Protein AF-A0A9D3WPD9-F1 (afdb_monomer)

Secondary structure (DSSP, 8-state):
--HHHHHHHHHTT-HHHHHHHHHHSS-TTSEEE-SS--TT----HHHHHHHH-TT--HHHHHHHT-EEEEE-GGGTTPPPPEETTEEP-----EEEEEE-TTS-EEEEEEESSSS-BTTB-EE-TTS-HHHHHHHHHHHHHHHHHHIIIIIIIIIIIIHHHHHHHHHHHHS-TTSHHHHHHHHHH--

Mean predicted aligned error: 3.6 Å

InterPro domains:
  IPR000907 Lipoxygenase [PTHR11771] (7-181)
  IPR013819 Lipoxygenase, C-terminal [PF00305] (9-180)
  IPR013819 Lipoxygenase, C-terminal [PR00087] (129-146)
  IPR013819 Lipoxygenase, C-terminal [PR00087] (147-164)
  IPR013819 Lipoxygenase, C-terminal [PR00087] (167-187)
  IPR013819 Lipoxygenase, C-terminal [PS51393] (1-187)
  IPR036226 Lipoxigenase, C-terminal domain superfamily [SSF48484] (5-180)

Radius of gyration: 20.54 Å; Cα contacts (8 Å, |Δi|>4): 264; chains: 1; bounding box: 50×40×59 Å

Foldseek 3Di:
DDPVVVVCVVCVLPQLVLQVCCCPNLQVDQKDQALDDDPLDPDDQVQQDVVQDPPDTPNRQSVVSFKMKRWQCVCPPPAFDQDPNHTDDAFGKIWIWGQDPVRGIGTAWMWRHSHDDPVTDIDGPPDDSVSNSVRSVNVVVSSVVCSVPPVNCPVPPVVLVVVVVCLVPPPDCPRPVNVVSCVPSVD

Organism: NCBI:txid74926

pLDDT: mean 96.32, std 5.15, range [57.5, 98.94]

Solvent-accessible surface area (backbone atoms only — not comparable to full-atom values): 10634 Å² total; per-residue (Å²): 133,53,75,66,57,53,51,45,72,75,40,67,84,38,49,53,54,54,30,43,34,44,70,71,39,98,53,51,75,62,62,39,78,31,78,67,78,57,88,54,52,84,78,50,56,80,74,36,37,82,77,62,36,95,90,51,49,60,66,57,36,23,74,74,56,33,25,30,36,34,71,37,60,89,43,58,90,57,83,55,58,67,59,98,87,41,83,51,81,75,52,15,29,38,38,35,29,38,52,42,97,88,73,46,37,27,64,42,38,36,26,54,40,67,61,66,48,92,93,32,57,72,44,30,80,86,48,57,72,66,60,33,51,49,54,51,48,50,49,54,49,41,48,49,54,47,34,51,58,41,60,43,42,42,67,41,55,54,48,41,48,53,52,31,53,50,40,70,74,73,37,56,85,86,37,69,66,29,63,56,46,54,72,69,50,70,117

Sequence (187 aa):
MTLLSEYVRAHWREDTFFGYQFLNGVHPVMIRRCTELPCNFPVTPAMVASSLGESSSLQDELEKGNIFLADYKILEGVPANTINGYQQYIAAPLCLLHLQPSGELVPIAIQLSQCPGPDSPIFLPSDSEWDWILAKTWVRYAEFLVHEAVSHLLLTHLIDEAFALATLRQLPMCHPLFKLSSRIVLQ

Nearest PDB structures (foldseek):
  8viy-assembly1_A  TM=9.858E-01  e=5.062E-21  Homo sapiens
  7laf-assembly1_B  TM=9.825E-01  e=3.529E-21  Homo sapiens
  7laf-assembly1_A  TM=9.835E-01  e=5.376E-21  Homo sapiens
  4nre-assembly1_A  TM=9.866E-01  e=1.790E-20  Homo sapiens
  3vf1-assembly1_A  TM=9.651E-01  e=3.103E-17  Gersemia fruticosa

Structure (mmCIF, N/CA/C/O backbone):
data_AF-A0A9D3WPD9-F1
#
_entry.id   AF-A0A9D3WPD9-F1
#
loop_
_atom_site.group_PDB
_atom_site.id
_atom_site.type_symbol
_atom_site.label_atom_id
_atom_site.label_alt_id
_atom_site.label_comp_id
_atom_site.label_asym_id
_atom_site.label_entity_id
_atom_site.label_seq_id
_atom_site.pdbx_PDB_ins_code
_atom_site.Cartn_x
_atom_site.Cartn_y
_atom_site.Cartn_z
_atom_site.occupancy
_atom_site.B_iso_or_equiv
_atom_site.auth_seq_id
_atom_site.auth_comp_id
_atom_site.auth_asym_id
_atom_site.auth_atom_id
_atom_site.pdbx_PDB_model_num
ATOM 1 N N . MET A 1 1 ? -16.199 18.882 -9.202 1.00 57.50 1 MET A N 1
ATOM 2 C CA . MET A 1 1 ? -14.979 18.068 -9.015 1.00 57.50 1 MET A CA 1
ATOM 3 C C . MET A 1 1 ? -13.947 18.999 -8.389 1.00 57.50 1 MET A C 1
ATOM 5 O O . MET A 1 1 ? -13.942 20.165 -8.755 1.00 57.50 1 MET A O 1
ATOM 9 N N . THR A 1 2 ? -13.201 18.584 -7.364 1.00 84.00 2 THR A N 1
ATOM 10 C CA . THR A 1 2 ? -12.160 19.441 -6.759 1.00 84.00 2 THR A CA 1
ATOM 11 C C . THR A 1 2 ? -10.923 19.468 -7.662 1.00 84.00 2 THR A C 1
ATOM 13 O O . THR A 1 2 ? -10.690 18.498 -8.387 1.00 84.00 2 THR A O 1
ATOM 16 N N . LEU A 1 3 ? -10.096 20.520 -7.579 1.00 87.81 3 LEU A N 1
ATOM 17 C CA . LEU A 1 3 ? -8.817 20.601 -8.311 1.00 87.81 3 LEU A CA 1
ATOM 18 C C . LEU A 1 3 ? -7.941 19.356 -8.080 1.00 87.81 3 LEU A C 1
ATOM 20 O O . LEU A 1 3 ? -7.317 18.846 -9.006 1.00 87.81 3 LEU A O 1
ATOM 24 N N . LEU A 1 4 ? -7.961 18.808 -6.860 1.00 89.00 4 LEU A N 1
ATOM 25 C CA . LEU A 1 4 ? -7.252 17.573 -6.524 1.00 89.00 4 LEU A CA 1
ATOM 26 C C . LEU A 1 4 ? -7.788 16.365 -7.306 1.00 89.00 4 LEU A C 1
ATOM 28 O O . LEU A 1 4 ? -7.013 15.611 -7.882 1.00 89.00 4 LEU A O 1
ATOM 32 N N . SER A 1 5 ? -9.109 16.180 -7.362 1.00 91.19 5 SER A N 1
ATOM 33 C CA . SER A 1 5 ? -9.701 15.060 -8.109 1.00 91.19 5 SER A CA 1
ATOM 34 C C . SER A 1 5 ? -9.487 15.164 -9.625 1.00 91.19 5 SER A C 1
ATOM 36 O O . SER A 1 5 ? -9.362 14.140 -10.293 1.00 91.19 5 SER A O 1
ATOM 38 N N . GLU A 1 6 ? -9.389 16.379 -10.172 1.00 95.25 6 GLU A N 1
ATOM 39 C CA . GLU A 1 6 ? -8.996 16.608 -11.569 1.00 95.25 6 GLU A CA 1
ATOM 40 C C . GLU A 1 6 ? -7.541 16.206 -11.816 1.00 95.25 6 GLU A C 1
ATOM 42 O O . GLU A 1 6 ? -7.261 15.502 -12.787 1.00 95.25 6 GLU A O 1
ATOM 47 N N . TYR A 1 7 ? -6.640 16.570 -10.901 1.00 96.50 7 TYR A N 1
ATOM 48 C CA . TYR A 1 7 ? -5.240 16.166 -10.967 1.00 96.50 7 TYR A CA 1
ATOM 49 C C . TYR A 1 7 ? -5.086 14.641 -10.886 1.00 96.50 7 TYR A C 1
ATOM 51 O O . TYR A 1 7 ? -4.442 14.049 -11.749 1.00 96.50 7 TYR A O 1
ATOM 59 N N . VAL A 1 8 ? -5.748 13.985 -9.925 1.00 96.94 8 VAL A N 1
ATOM 60 C CA . VAL A 1 8 ? -5.755 12.514 -9.810 1.00 96.94 8 VAL A CA 1
ATOM 61 C C . VAL A 1 8 ? -6.271 11.882 -11.101 1.00 96.94 8 VAL A C 1
ATOM 63 O O . VAL A 1 8 ? -5.633 10.987 -11.642 1.00 96.94 8 VAL A O 1
ATOM 66 N N . ARG A 1 9 ? -7.392 12.368 -11.649 1.00 96.88 9 ARG A N 1
ATOM 67 C CA . ARG A 1 9 ? -7.954 11.839 -12.901 1.00 96.88 9 ARG A CA 1
ATOM 68 C C . ARG A 1 9 ? -6.966 11.912 -14.070 1.00 96.88 9 ARG A C 1
ATOM 70 O O . ARG A 1 9 ? -6.998 11.025 -14.920 1.00 96.88 9 ARG A O 1
ATOM 77 N N . ALA A 1 10 ? -6.136 12.948 -14.130 1.00 97.75 10 ALA A N 1
ATOM 78 C CA . ALA A 1 10 ? -5.139 13.103 -15.183 1.00 97.75 10 ALA A CA 1
ATOM 79 C C . ALA A 1 10 ? -3.900 12.208 -14.978 1.00 97.75 10 ALA A C 1
ATOM 81 O O . ALA A 1 10 ? -3.409 11.664 -15.960 1.00 97.75 10 ALA A O 1
ATOM 82 N N . HIS A 1 11 ? -3.459 11.987 -13.732 1.00 98.12 11 HIS A N 1
ATOM 83 C CA . HIS A 1 11 ? -2.145 11.386 -13.434 1.00 98.12 11 HIS A CA 1
ATOM 84 C C . HIS A 1 11 ? -2.211 10.008 -12.744 1.00 98.12 11 HIS A C 1
ATOM 86 O O . HIS A 1 11 ? -1.180 9.411 -12.458 1.00 98.12 11 HIS A O 1
ATOM 92 N N . TRP A 1 12 ? -3.397 9.440 -12.471 1.00 97.94 12 TRP A N 1
ATOM 93 C CA . TRP A 1 12 ? -3.533 8.175 -11.714 1.00 97.94 12 TRP A CA 1
ATOM 94 C C . TRP A 1 12 ? -2.797 6.970 -12.322 1.00 97.94 12 TRP A C 1
ATOM 96 O O . TRP A 1 12 ? -2.532 5.998 -11.614 1.00 97.94 12 TRP A O 1
ATOM 106 N N . ARG A 1 13 ? -2.485 7.012 -13.624 1.00 98.19 13 ARG A N 1
ATOM 107 C CA . ARG A 1 13 ? -1.734 5.956 -14.318 1.00 98.19 13 ARG A CA 1
ATOM 108 C C . ARG A 1 13 ? -0.224 6.065 -14.134 1.00 98.19 13 ARG A C 1
ATOM 110 O O . ARG A 1 13 ? 0.464 5.080 -14.379 1.00 98.19 13 ARG A O 1
ATOM 117 N N . GLU A 1 14 ? 0.286 7.217 -13.721 1.00 98.56 14 GLU A N 1
ATOM 118 C CA . GLU A 1 14 ? 1.719 7.485 -13.622 1.00 98.56 14 GLU A CA 1
ATOM 119 C C . GLU A 1 14 ? 2.323 6.789 -12.400 1.00 98.56 14 GLU A C 1
ATOM 121 O O . GLU A 1 14 ? 1.767 6.819 -11.301 1.00 98.56 14 GLU A O 1
ATOM 126 N N . ASP A 1 15 ? 3.479 6.156 -12.587 1.00 98.69 15 ASP A N 1
ATOM 127 C CA . ASP A 1 15 ? 4.193 5.449 -11.518 1.00 98.69 15 ASP A CA 1
ATOM 128 C C . ASP A 1 15 ? 4.725 6.406 -10.446 1.00 98.69 15 ASP A C 1
ATOM 130 O O . ASP A 1 15 ? 4.656 6.104 -9.253 1.00 98.69 15 ASP A O 1
ATOM 134 N N . THR A 1 16 ? 5.158 7.597 -10.856 1.00 98.25 16 THR A N 1
ATOM 135 C CA . THR A 1 16 ? 5.600 8.676 -9.963 1.00 98.25 16 THR A CA 1
ATOM 136 C C . THR A 1 16 ? 4.451 9.166 -9.084 1.00 98.25 16 THR A C 1
ATOM 138 O O . THR A 1 16 ? 4.606 9.273 -7.868 1.00 98.25 16 THR A O 1
ATOM 141 N N . PHE A 1 17 ? 3.256 9.374 -9.649 1.00 98.50 17 PHE A N 1
ATOM 142 C CA . PHE A 1 17 ? 2.079 9.763 -8.870 1.00 98.50 17 PHE A CA 1
ATOM 143 C C . PHE A 1 17 ? 1.530 8.617 -8.005 1.00 98.50 17 PHE A C 1
ATOM 145 O O . PHE A 1 17 ? 1.041 8.844 -6.894 1.00 98.50 17 PHE A O 1
ATOM 152 N N . PHE A 1 18 ? 1.628 7.367 -8.464 1.00 98.75 18 PHE A N 1
ATOM 153 C CA . PHE A 1 18 ? 1.313 6.202 -7.637 1.00 98.75 18 PHE A CA 1
ATOM 154 C C . PHE A 1 18 ? 2.222 6.129 -6.403 1.00 98.75 18 PHE A C 1
ATOM 156 O O . PHE A 1 18 ? 1.726 5.927 -5.294 1.00 98.75 18 PHE A O 1
ATOM 163 N N . GLY A 1 19 ? 3.534 6.309 -6.578 1.00 98.62 19 GLY A N 1
ATOM 164 C CA . GLY A 1 19 ? 4.495 6.299 -5.478 1.00 98.62 19 GLY A CA 1
ATOM 165 C C . GLY A 1 19 ? 4.364 7.516 -4.559 1.00 98.62 19 GLY A C 1
ATOM 166 O O . GLY A 1 19 ? 4.378 7.365 -3.339 1.00 98.62 19 GLY A O 1
ATOM 167 N N . TYR A 1 20 ? 4.117 8.704 -5.119 1.00 98.38 20 TYR A N 1
ATOM 168 C CA . TYR A 1 20 ? 3.874 9.944 -4.370 1.00 98.38 20 TYR A CA 1
ATOM 169 C C . TYR A 1 20 ? 2.777 9.790 -3.305 1.00 98.38 20 TYR A C 1
ATOM 171 O O . TYR A 1 20 ? 2.911 10.298 -2.189 1.00 98.38 20 TYR A O 1
ATOM 179 N N . GLN A 1 21 ? 1.707 9.054 -3.621 1.00 98.44 21 GLN A N 1
ATOM 180 C CA . GLN A 1 21 ? 0.577 8.846 -2.713 1.00 98.44 21 GLN A CA 1
ATOM 181 C C . GLN A 1 21 ? 0.937 8.058 -1.443 1.00 98.44 21 GLN A C 1
ATOM 183 O O . GLN A 1 21 ? 0.244 8.210 -0.441 1.00 98.44 21 GLN A O 1
ATOM 188 N N . PHE A 1 22 ? 2.024 7.280 -1.434 1.00 98.50 22 PHE A N 1
ATOM 189 C CA . PHE A 1 22 ? 2.510 6.622 -0.213 1.00 98.50 22 PHE A CA 1
ATOM 190 C C . PHE A 1 22 ? 3.159 7.581 0.791 1.00 98.50 22 PHE A C 1
ATOM 192 O O . PHE A 1 22 ? 3.318 7.223 1.953 1.00 98.50 22 PHE A O 1
ATOM 199 N N . LEU A 1 23 ? 3.556 8.775 0.350 1.00 97.94 23 LEU A N 1
ATOM 200 C CA . LEU A 1 23 ? 4.227 9.772 1.189 1.00 97.94 23 LEU A CA 1
ATOM 201 C C . LEU A 1 23 ? 3.324 10.971 1.480 1.00 97.94 23 LEU A C 1
ATOM 203 O O . LEU A 1 23 ? 3.358 11.525 2.572 1.00 97.94 23 LEU A O 1
ATOM 207 N N . ASN A 1 24 ? 2.517 11.365 0.497 1.00 97.12 24 ASN A N 1
ATOM 208 C CA . ASN A 1 24 ? 1.753 12.612 0.520 1.00 97.12 24 ASN A CA 1
ATOM 209 C C . ASN A 1 24 ? 0.270 12.409 0.166 1.00 97.12 24 ASN A C 1
ATOM 211 O O . ASN A 1 24 ? -0.457 13.376 -0.057 1.00 97.12 24 ASN A O 1
ATOM 215 N N . GLY A 1 25 ? -0.171 11.155 0.038 1.00 95.94 25 GLY A N 1
ATOM 216 C CA . GLY A 1 25 ? -1.573 10.822 -0.183 1.00 95.94 25 GLY A CA 1
ATOM 217 C C . GLY A 1 25 ? -2.380 10.831 1.112 1.00 95.94 25 GLY A C 1
ATOM 218 O O . GLY A 1 25 ? -1.941 11.319 2.150 1.00 95.94 25 GLY A O 1
ATOM 219 N N . VAL A 1 26 ? -3.576 10.250 1.051 1.00 95.19 26 VAL A N 1
ATOM 220 C CA . VAL A 1 26 ? -4.492 10.174 2.203 1.00 95.19 26 VAL A CA 1
ATOM 221 C C . VAL A 1 26 ? -4.028 9.194 3.286 1.00 95.19 26 VAL A C 1
ATOM 223 O O . VAL A 1 26 ? -4.432 9.325 4.434 1.00 95.19 26 VAL A O 1
ATOM 226 N N . HIS A 1 27 ? -3.160 8.234 2.941 1.00 97.31 27 HIS A N 1
ATOM 227 C CA . HIS A 1 27 ? -2.708 7.177 3.850 1.00 97.31 27 HIS A CA 1
ATOM 228 C C . HIS A 1 27 ? -1.174 6.997 3.857 1.00 97.31 27 HIS A C 1
ATOM 230 O O . HIS A 1 27 ? -0.663 5.957 3.441 1.00 97.31 27 HIS A O 1
ATOM 236 N N . PRO A 1 28 ? -0.401 7.990 4.334 1.00 97.06 28 PRO A N 1
ATOM 237 C CA . PRO A 1 28 ? 1.058 7.995 4.223 1.00 97.06 28 PRO A CA 1
ATOM 238 C C . PRO A 1 28 ? 1.762 7.226 5.360 1.00 97.06 28 PRO A C 1
ATOM 240 O O . PRO A 1 28 ? 2.744 7.701 5.926 1.00 97.06 28 PRO A O 1
ATOM 243 N N . VAL A 1 29 ? 1.237 6.060 5.754 1.00 97.25 29 VAL A N 1
ATOM 244 C CA . VAL A 1 29 ? 1.719 5.313 6.940 1.00 97.25 29 VAL A CA 1
ATOM 245 C C . VAL A 1 29 ? 2.078 3.849 6.670 1.00 97.25 29 VAL A C 1
ATOM 247 O O . VAL A 1 29 ? 2.611 3.186 7.556 1.00 97.25 29 VAL A O 1
ATOM 250 N N . MET A 1 30 ? 1.828 3.334 5.460 1.00 96.62 30 MET A N 1
ATOM 251 C CA . MET A 1 30 ? 2.107 1.927 5.119 1.00 96.62 30 MET A CA 1
ATOM 252 C C . MET A 1 30 ? 3.530 1.665 4.635 1.00 96.62 30 MET A C 1
ATOM 254 O O . MET A 1 30 ? 4.029 0.544 4.747 1.00 96.62 30 MET A O 1
ATOM 258 N N . ILE A 1 31 ? 4.176 2.672 4.051 1.00 98.12 31 ILE A N 1
ATOM 259 C CA . ILE A 1 31 ? 5.489 2.508 3.441 1.00 98.12 31 ILE A CA 1
ATOM 260 C C . ILE A 1 31 ? 6.590 2.426 4.500 1.00 98.12 31 ILE A C 1
ATOM 262 O O . ILE A 1 31 ? 6.656 3.223 5.433 1.00 98.12 31 ILE A O 1
ATOM 266 N N . ARG A 1 32 ? 7.508 1.477 4.321 1.00 98.38 32 ARG A N 1
ATOM 267 C CA . ARG A 1 32 ? 8.712 1.328 5.145 1.00 98.38 32 ARG A CA 1
ATOM 268 C C . ARG A 1 32 ? 9.930 1.070 4.274 1.00 98.38 32 ARG A C 1
ATOM 270 O O . ARG A 1 32 ? 9.826 0.434 3.228 1.00 98.38 32 ARG A O 1
ATOM 277 N N . ARG A 1 33 ? 11.101 1.529 4.717 1.00 98.50 33 ARG A N 1
ATOM 278 C CA . ARG A 1 33 ? 12.370 1.167 4.073 1.00 98.50 33 ARG A CA 1
ATOM 279 C C . ARG A 1 33 ? 12.577 -0.345 4.177 1.00 98.50 33 ARG A C 1
ATOM 281 O O . ARG A 1 33 ? 12.403 -0.918 5.251 1.00 98.50 33 ARG A O 1
ATOM 288 N N . CYS A 1 34 ? 12.943 -0.971 3.069 1.00 98.31 34 CYS A N 1
ATOM 289 C CA . CYS A 1 34 ? 13.210 -2.396 2.970 1.00 98.31 34 CYS A CA 1
ATOM 290 C C . CYS A 1 34 ? 14.725 -2.608 3.007 1.00 98.31 34 CYS A C 1
ATOM 292 O O . CYS A 1 34 ? 15.444 -2.083 2.165 1.00 98.31 34 CYS A O 1
ATOM 294 N N . THR A 1 35 ? 15.212 -3.328 4.016 1.00 94.88 35 THR A N 1
ATOM 295 C CA . THR A 1 35 ? 16.633 -3.702 4.137 1.00 94.88 35 THR A CA 1
ATOM 296 C C . THR A 1 35 ? 16.904 -5.110 3.619 1.00 94.88 35 THR A C 1
ATOM 298 O O . THR A 1 35 ? 18.030 -5.433 3.271 1.00 94.88 35 THR A O 1
ATOM 301 N N . GLU A 1 36 ? 15.868 -5.943 3.583 1.00 96.25 36 GLU A N 1
ATOM 302 C CA . GLU A 1 36 ? 15.886 -7.310 3.078 1.00 96.25 36 GLU A CA 1
ATOM 303 C C . GLU A 1 36 ? 14.495 -7.626 2.520 1.00 96.25 36 GLU A C 1
ATOM 305 O O . GLU A 1 36 ? 13.479 -7.210 3.096 1.00 96.25 36 GLU A O 1
ATOM 310 N N . LEU A 1 37 ? 14.445 -8.339 1.394 1.00 97.75 37 LEU A N 1
ATOM 311 C CA . LEU A 1 37 ? 13.180 -8.759 0.806 1.00 97.75 37 LEU A CA 1
ATOM 312 C C . LEU A 1 37 ? 12.512 -9.845 1.664 1.00 97.75 37 LEU A C 1
ATOM 314 O O . LEU A 1 37 ? 13.180 -10.794 2.077 1.00 97.75 37 LEU A O 1
ATOM 318 N N . PRO A 1 38 ? 11.189 -9.766 1.897 1.00 97.94 38 PRO A N 1
ATOM 319 C CA . PRO A 1 38 ? 10.456 -10.845 2.548 1.00 97.94 38 PRO A CA 1
ATOM 320 C C . PRO A 1 38 ? 10.602 -12.167 1.785 1.00 97.94 38 PRO A C 1
ATOM 322 O O . PRO A 1 38 ? 10.512 -12.198 0.559 1.00 97.94 38 PRO A O 1
ATOM 325 N N . CYS A 1 39 ? 10.744 -13.286 2.500 1.00 97.38 39 CYS A N 1
ATOM 326 C CA . CYS A 1 39 ? 10.897 -14.610 1.881 1.00 97.38 39 CYS A CA 1
ATOM 327 C C . CYS A 1 39 ? 9.690 -15.034 1.025 1.00 97.38 39 CYS A C 1
ATOM 329 O O . CYS A 1 39 ? 9.826 -15.852 0.118 1.00 97.38 39 CYS A O 1
ATOM 331 N N . ASN A 1 40 ? 8.514 -14.466 1.297 1.00 98.25 40 ASN A N 1
ATOM 332 C CA . ASN A 1 40 ? 7.289 -14.681 0.539 1.00 98.25 40 ASN A CA 1
ATOM 333 C C . ASN A 1 40 ? 7.113 -13.704 -0.637 1.00 98.25 40 ASN A C 1
ATOM 335 O O . ASN A 1 40 ? 6.071 -13.731 -1.289 1.00 98.25 40 ASN A O 1
ATOM 339 N N . PHE A 1 41 ? 8.120 -12.873 -0.929 1.00 98.56 41 PHE A N 1
ATOM 340 C CA . PHE A 1 41 ? 8.144 -11.960 -2.067 1.00 98.56 41 PHE A CA 1
ATOM 341 C C . PHE A 1 41 ? 9.407 -12.185 -2.921 1.00 98.56 41 PHE A C 1
ATOM 343 O O . PHE A 1 41 ? 10.372 -11.423 -2.817 1.00 98.56 41 PHE A O 1
ATOM 350 N N . PRO A 1 42 ? 9.439 -13.245 -3.753 1.00 97.94 42 PRO A N 1
ATOM 351 C CA . PRO A 1 42 ? 10.642 -13.699 -4.452 1.00 97.94 42 PRO A CA 1
ATOM 352 C C . PRO A 1 42 ? 10.985 -12.840 -5.687 1.00 97.94 42 PRO A C 1
ATOM 354 O O . PRO A 1 42 ? 11.148 -13.352 -6.793 1.00 97.94 42 PRO A O 1
ATOM 357 N N . VAL A 1 43 ? 11.100 -11.520 -5.508 1.00 98.31 43 VAL A N 1
ATOM 358 C CA . VAL A 1 43 ? 11.597 -10.597 -6.537 1.00 98.31 43 VAL A CA 1
ATOM 359 C C . VAL A 1 43 ? 13.068 -10.899 -6.796 1.00 98.31 43 VAL A C 1
ATOM 361 O O . VAL A 1 43 ? 13.885 -10.923 -5.877 1.00 98.31 43 VAL A O 1
ATOM 364 N N . THR A 1 44 ? 13.422 -11.111 -8.061 1.00 97.44 44 THR A N 1
ATOM 365 C CA . THR A 1 44 ? 14.813 -11.359 -8.457 1.00 97.44 44 THR A CA 1
ATOM 366 C C . THR A 1 44 ? 15.460 -10.093 -9.024 1.00 97.44 44 THR A C 1
ATOM 368 O O . THR A 1 44 ? 14.755 -9.248 -9.582 1.00 97.44 44 THR A O 1
ATOM 371 N N . PRO A 1 45 ? 16.801 -9.957 -8.971 1.00 96.50 45 PRO A N 1
ATOM 372 C CA . PRO A 1 45 ? 17.491 -8.821 -9.584 1.00 96.50 45 PRO A CA 1
ATOM 373 C C . PRO A 1 45 ? 17.159 -8.640 -11.071 1.00 96.50 45 PRO A C 1
ATOM 375 O O . PRO A 1 45 ? 17.010 -7.513 -11.530 1.00 96.50 45 PRO A O 1
ATOM 378 N N . ALA A 1 46 ? 16.980 -9.740 -11.811 1.00 96.75 46 ALA A N 1
ATOM 379 C CA . ALA A 1 46 ? 16.644 -9.702 -13.233 1.00 96.75 46 ALA A CA 1
ATOM 380 C C . ALA A 1 46 ? 15.268 -9.072 -13.508 1.00 96.75 46 ALA A C 1
ATOM 382 O O . ALA A 1 46 ? 15.102 -8.398 -14.519 1.00 96.75 46 ALA A O 1
ATOM 383 N N . MET A 1 47 ? 14.299 -9.259 -12.606 1.00 97.88 47 MET A N 1
ATOM 384 C CA . MET A 1 47 ? 12.938 -8.733 -12.771 1.00 97.88 47 MET A CA 1
ATOM 385 C C . MET A 1 47 ? 12.892 -7.209 -12.695 1.00 97.88 47 MET A C 1
ATOM 387 O O . MET A 1 47 ? 12.130 -6.577 -13.414 1.00 97.88 47 MET A O 1
ATOM 391 N N . VAL A 1 48 ? 13.717 -6.616 -11.834 1.00 97.44 48 VAL A N 1
ATOM 392 C CA . VAL A 1 48 ? 13.691 -5.170 -11.564 1.00 97.44 48 VAL A CA 1
ATOM 393 C C . VAL A 1 48 ? 14.844 -4.411 -12.216 1.00 97.44 48 VAL A C 1
ATOM 395 O O . VAL A 1 48 ? 14.896 -3.190 -12.109 1.00 97.44 48 VAL A O 1
ATOM 398 N N . ALA A 1 49 ? 15.754 -5.096 -12.916 1.00 95.62 49 ALA A N 1
ATOM 399 C CA . ALA A 1 49 ? 16.937 -4.487 -13.527 1.00 95.62 49 ALA A CA 1
ATOM 400 C C . ALA A 1 49 ? 16.595 -3.290 -14.433 1.00 95.62 49 ALA A C 1
ATOM 402 O O . ALA A 1 49 ? 17.249 -2.253 -14.356 1.00 95.62 49 ALA A O 1
ATOM 403 N N . SER A 1 50 ? 15.527 -3.391 -15.235 1.00 93.44 50 SER A N 1
ATOM 40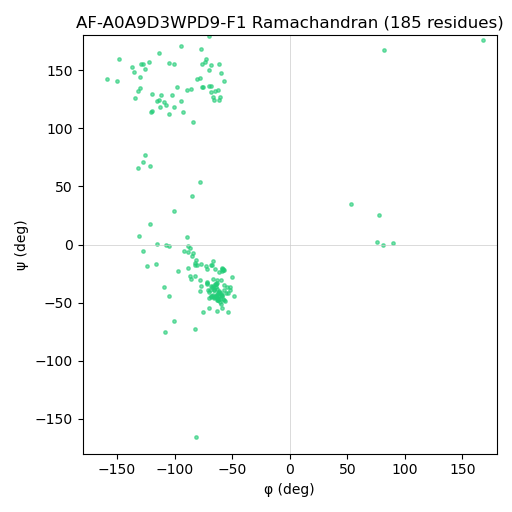4 C CA . SER A 1 50 ? 15.075 -2.291 -16.098 1.00 93.44 50 SER A CA 1
ATOM 405 C C . SER A 1 50 ? 14.635 -1.052 -15.317 1.00 93.44 50 SER A C 1
ATOM 407 O O . SER A 1 50 ? 14.788 0.061 -15.810 1.00 93.44 50 SER A O 1
ATOM 409 N N . SER A 1 51 ? 14.106 -1.235 -14.106 1.00 94.81 51 SER A N 1
ATOM 410 C CA . SER A 1 51 ? 13.635 -0.144 -13.248 1.00 94.81 51 SER A CA 1
ATOM 411 C C . SER A 1 51 ? 14.767 0.522 -12.460 1.00 94.81 51 SER A C 1
ATOM 413 O O . SER A 1 51 ? 14.659 1.698 -12.125 1.00 94.81 51 SER A O 1
ATOM 415 N N . LEU A 1 52 ? 15.847 -0.214 -12.168 1.00 94.31 52 LEU A N 1
ATOM 416 C CA . LEU A 1 52 ? 17.006 0.288 -11.414 1.00 94.31 52 LEU A CA 1
ATOM 417 C C . LEU A 1 52 ? 18.077 0.934 -12.312 1.00 94.31 52 LEU A C 1
ATOM 419 O O . LEU A 1 52 ? 18.890 1.726 -11.831 1.00 94.31 52 LEU A O 1
ATOM 423 N N . GLY A 1 53 ? 18.064 0.618 -13.610 1.00 86.25 53 GLY A N 1
ATOM 424 C CA . GLY A 1 53 ? 19.056 1.069 -14.587 1.00 86.25 53 GLY A CA 1
ATOM 425 C C . GLY A 1 53 ? 20.338 0.228 -14.582 1.00 86.25 53 GLY A C 1
ATOM 426 O O . GLY A 1 53 ? 20.592 -0.560 -13.678 1.00 86.25 53 GLY A O 1
ATOM 427 N N . GLU A 1 54 ? 21.180 0.403 -15.604 1.00 83.81 54 GLU A N 1
ATOM 428 C CA . GLU A 1 54 ? 22.394 -0.415 -15.802 1.00 83.81 54 GLU A CA 1
ATOM 429 C C . GLU A 1 54 ? 23.491 -0.173 -14.751 1.00 83.81 54 GLU A C 1
ATOM 431 O O . GLU A 1 54 ? 24.411 -0.976 -14.605 1.00 83.81 54 GLU A O 1
ATOM 436 N N . SER A 1 55 ? 23.420 0.943 -14.024 1.00 85.00 55 SER A N 1
ATOM 437 C CA . SER A 1 55 ? 24.458 1.377 -13.086 1.00 85.00 55 SER A CA 1
ATOM 438 C C . SER A 1 55 ? 24.309 0.822 -11.668 1.00 85.00 55 SER A C 1
ATOM 440 O O . SER A 1 55 ? 25.114 1.178 -10.807 1.00 85.00 55 SER A O 1
ATOM 442 N N . SER A 1 56 ? 23.269 0.033 -11.382 1.00 92.00 56 SER A N 1
ATOM 443 C CA . SER A 1 56 ? 23.002 -0.471 -10.032 1.00 92.00 56 SER A CA 1
ATOM 444 C C . SER A 1 56 ? 22.337 -1.843 -10.047 1.00 92.00 56 SER A C 1
ATOM 446 O O . SER A 1 56 ? 21.733 -2.250 -11.038 1.00 92.00 56 SER A O 1
ATOM 448 N N . SER A 1 57 ? 22.425 -2.556 -8.929 1.00 95.00 57 SER A N 1
ATOM 449 C CA . SER A 1 57 ? 21.699 -3.801 -8.698 1.00 95.00 57 SER A CA 1
ATOM 450 C C . SER A 1 57 ? 20.668 -3.650 -7.581 1.00 95.00 57 SER A C 1
ATOM 452 O O . SER A 1 57 ? 20.709 -2.716 -6.781 1.00 95.00 57 SER A O 1
ATOM 454 N N . LEU A 1 58 ? 19.748 -4.611 -7.490 1.00 96.62 58 LEU A N 1
ATOM 455 C CA . LEU A 1 58 ? 18.778 -4.666 -6.394 1.00 96.62 58 LEU A CA 1
ATOM 456 C C . LEU A 1 58 ? 19.462 -4.708 -5.019 1.00 96.62 58 LEU A C 1
ATOM 458 O O . LEU A 1 58 ? 19.000 -4.052 -4.090 1.00 96.62 58 LEU A O 1
ATOM 462 N N . GLN A 1 59 ? 20.575 -5.438 -4.906 1.00 96.06 59 GLN A N 1
ATOM 463 C CA . GLN A 1 59 ? 21.348 -5.518 -3.669 1.00 96.06 59 GLN A CA 1
ATOM 464 C C . GLN A 1 59 ? 21.973 -4.164 -3.314 1.00 96.06 59 GLN A C 1
ATOM 466 O O . GLN A 1 59 ? 21.848 -3.718 -2.176 1.00 96.06 59 GLN A O 1
ATOM 471 N N . ASP A 1 60 ? 22.564 -3.473 -4.291 1.00 96.12 60 ASP A N 1
ATOM 472 C CA . ASP A 1 60 ? 23.159 -2.152 -4.064 1.00 96.12 60 ASP A CA 1
ATOM 473 C C . ASP A 1 60 ? 22.105 -1.134 -3.604 1.00 96.12 60 ASP A C 1
ATOM 475 O O . ASP A 1 60 ? 22.353 -0.338 -2.700 1.00 96.12 60 ASP A O 1
ATOM 479 N N . GLU A 1 61 ? 20.912 -1.143 -4.206 1.00 97.81 61 GLU A N 1
ATOM 480 C CA . GLU A 1 61 ? 19.834 -0.219 -3.834 1.00 97.81 61 GLU A CA 1
ATOM 481 C C . GLU A 1 61 ? 19.213 -0.547 -2.466 1.00 97.81 61 GLU A C 1
ATOM 483 O O . GLU A 1 61 ? 18.824 0.374 -1.740 1.00 97.81 61 GLU A O 1
ATOM 488 N N . LEU A 1 62 ? 19.160 -1.827 -2.073 1.00 97.56 62 LEU A N 1
ATOM 489 C CA . LEU A 1 62 ? 18.799 -2.244 -0.710 1.00 97.56 62 LEU A CA 1
ATOM 490 C C . LEU A 1 62 ? 19.816 -1.711 0.311 1.00 97.56 62 LEU A C 1
ATOM 492 O O . LEU A 1 62 ? 19.424 -1.102 1.308 1.00 97.56 62 LEU A O 1
ATOM 496 N N . GLU A 1 63 ? 21.114 -1.872 0.043 1.00 97.12 63 GLU A N 1
ATOM 497 C CA . GLU A 1 63 ? 22.201 -1.413 0.921 1.00 97.12 63 GLU A CA 1
ATOM 498 C C . GLU A 1 63 ? 22.263 0.114 1.041 1.00 97.12 63 GLU A C 1
ATOM 500 O O . GLU A 1 63 ? 22.457 0.647 2.137 1.00 97.12 63 GLU A O 1
ATOM 505 N N . LYS A 1 64 ? 22.021 0.836 -0.060 1.00 96.94 64 LYS A N 1
ATOM 506 C CA . LYS A 1 64 ? 21.878 2.303 -0.056 1.00 96.94 64 LYS A CA 1
ATOM 507 C C . LYS A 1 64 ? 20.623 2.772 0.686 1.00 96.94 64 LYS A C 1
ATOM 509 O O . LYS A 1 64 ? 20.539 3.940 1.061 1.00 96.94 64 LYS A O 1
ATOM 514 N N . GLY A 1 65 ? 19.657 1.882 0.918 1.00 97.94 65 GLY A N 1
ATOM 515 C CA . GLY A 1 65 ? 18.392 2.206 1.568 1.00 97.94 65 GLY A CA 1
ATOM 516 C C . GLY A 1 65 ? 17.389 2.910 0.653 1.00 97.94 65 GLY A C 1
ATOM 517 O O . GLY A 1 65 ? 16.526 3.628 1.156 1.00 97.94 65 GLY A O 1
ATOM 518 N N . ASN A 1 66 ? 17.502 2.700 -0.660 1.00 98.25 66 ASN A N 1
ATOM 519 C CA . ASN A 1 66 ? 16.634 3.288 -1.682 1.00 98.25 66 ASN A CA 1
ATOM 520 C C . ASN A 1 66 ? 15.429 2.402 -2.028 1.00 98.25 66 ASN A C 1
ATOM 522 O O . ASN A 1 66 ? 14.568 2.815 -2.802 1.00 98.25 66 ASN A O 1
ATOM 526 N N . ILE A 1 67 ? 15.353 1.189 -1.477 1.00 98.69 67 ILE A N 1
ATOM 527 C CA . ILE A 1 67 ? 14.230 0.273 -1.683 1.00 98.69 67 ILE A CA 1
ATOM 528 C C . ILE A 1 67 ? 13.255 0.361 -0.509 1.00 98.69 67 ILE A C 1
ATOM 530 O O . ILE A 1 67 ? 13.636 0.372 0.664 1.00 98.69 67 ILE A O 1
ATOM 534 N N . PHE A 1 68 ? 11.969 0.404 -0.833 1.00 98.88 68 PHE A N 1
ATOM 535 C CA . PHE A 1 68 ? 10.868 0.513 0.113 1.00 98.88 68 PHE A CA 1
ATOM 536 C C . PHE A 1 68 ? 9.825 -0.565 -0.161 1.00 98.88 68 PHE A C 1
ATOM 538 O O . PHE A 1 68 ? 9.699 -1.065 -1.275 1.00 98.88 68 PHE A O 1
ATOM 545 N N . LEU A 1 69 ? 9.065 -0.918 0.869 1.00 98.88 69 LEU A N 1
ATOM 546 C CA . LEU A 1 69 ? 8.022 -1.930 0.814 1.00 98.88 69 LEU A CA 1
ATOM 547 C C . LEU A 1 69 ? 6.747 -1.385 1.456 1.00 98.88 69 LEU A C 1
ATOM 549 O O . LEU A 1 69 ? 6.788 -0.880 2.579 1.00 98.88 69 LEU A O 1
ATOM 553 N N . ALA A 1 70 ? 5.620 -1.547 0.769 1.00 98.75 70 ALA A N 1
ATOM 554 C CA . ALA A 1 70 ? 4.291 -1.493 1.366 1.00 98.75 70 ALA A CA 1
ATOM 555 C C . ALA A 1 70 ? 3.723 -2.920 1.406 1.00 98.75 70 ALA A C 1
ATOM 557 O O . ALA A 1 70 ? 3.617 -3.581 0.371 1.00 98.75 70 ALA A O 1
ATOM 558 N N . ASP A 1 71 ? 3.417 -3.408 2.608 1.00 98.75 71 ASP A N 1
ATOM 559 C CA . ASP A 1 71 ? 2.997 -4.789 2.868 1.00 98.75 71 ASP A CA 1
ATOM 560 C C . ASP A 1 71 ? 1.597 -4.807 3.488 1.00 98.75 71 ASP A C 1
ATOM 562 O O . ASP A 1 71 ? 1.392 -4.331 4.606 1.00 98.75 71 ASP A O 1
ATOM 566 N N . TYR A 1 72 ? 0.639 -5.367 2.753 1.00 98.75 72 TYR A N 1
ATOM 567 C CA . TYR A 1 72 ? -0.774 -5.414 3.123 1.00 98.75 72 TYR A CA 1
ATOM 568 C C . TYR A 1 72 ? -1.191 -6.762 3.710 1.00 98.75 72 TYR A C 1
ATOM 570 O O . TYR A 1 72 ? -2.360 -7.141 3.626 1.00 98.75 72 TYR A O 1
ATOM 578 N N . LYS A 1 73 ? -0.264 -7.482 4.351 1.00 98.56 73 LYS A N 1
ATOM 579 C CA . LYS A 1 73 ? -0.538 -8.756 5.032 1.00 98.56 73 LYS A CA 1
ATOM 580 C C . LYS A 1 73 ? -1.726 -8.719 5.999 1.00 98.56 73 LYS A C 1
ATOM 582 O O . LYS A 1 73 ? -2.387 -9.733 6.178 1.00 98.56 73 LYS A O 1
ATOM 587 N N . ILE A 1 74 ? -2.048 -7.565 6.587 1.00 98.44 74 ILE A N 1
ATOM 588 C CA . ILE A 1 74 ? -3.227 -7.398 7.458 1.00 98.44 74 ILE A CA 1
ATOM 589 C C . ILE A 1 74 ? -4.559 -7.764 6.771 1.00 98.44 74 ILE A C 1
ATOM 591 O O . ILE A 1 74 ? -5.529 -8.079 7.453 1.00 98.44 74 ILE A O 1
ATOM 595 N N . LEU A 1 75 ? -4.607 -7.741 5.435 1.00 98.62 75 LEU A N 1
ATOM 596 C CA . LEU A 1 75 ? -5.781 -8.124 4.649 1.00 98.62 75 LEU A CA 1
ATOM 597 C C . LEU A 1 75 ? -5.834 -9.626 4.321 1.00 98.62 75 LEU A C 1
ATOM 599 O O . LEU A 1 75 ? -6.822 -10.094 3.754 1.00 98.62 75 LEU A O 1
ATOM 603 N N . GLU A 1 76 ? -4.794 -10.395 4.653 1.00 98.06 76 GLU A N 1
ATOM 604 C CA . GLU A 1 76 ? -4.751 -11.835 4.404 1.00 98.06 76 GLU A CA 1
ATOM 605 C C . GLU A 1 76 ? -5.881 -12.549 5.161 1.00 98.06 76 GLU A C 1
ATOM 607 O O . GLU A 1 76 ? -6.029 -12.420 6.375 1.00 98.06 76 GLU A O 1
AT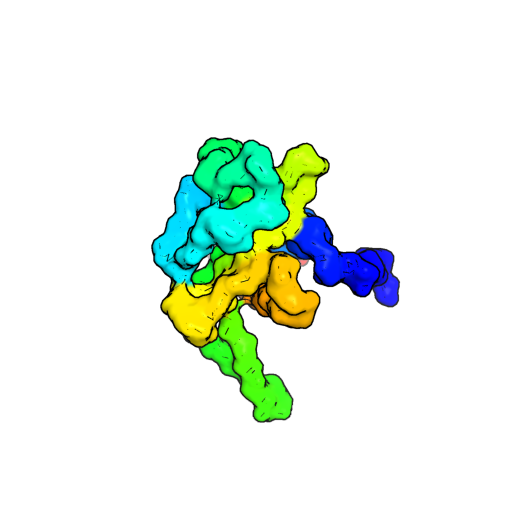OM 612 N N . GLY A 1 77 ? -6.704 -13.304 4.429 1.00 97.00 77 GLY A N 1
ATOM 613 C CA . GLY A 1 77 ? -7.826 -14.053 4.999 1.00 97.00 77 GLY A CA 1
ATOM 614 C C . GLY A 1 77 ? -9.050 -13.212 5.377 1.00 97.00 77 GLY A C 1
ATOM 615 O O . GLY A 1 77 ? -10.028 -13.775 5.872 1.00 97.00 77 GLY A O 1
ATOM 616 N N . VAL A 1 78 ? -9.047 -11.896 5.126 1.00 97.75 78 VAL A N 1
ATOM 617 C CA . VAL A 1 78 ? -10.234 -11.060 5.342 1.00 97.75 78 VAL A CA 1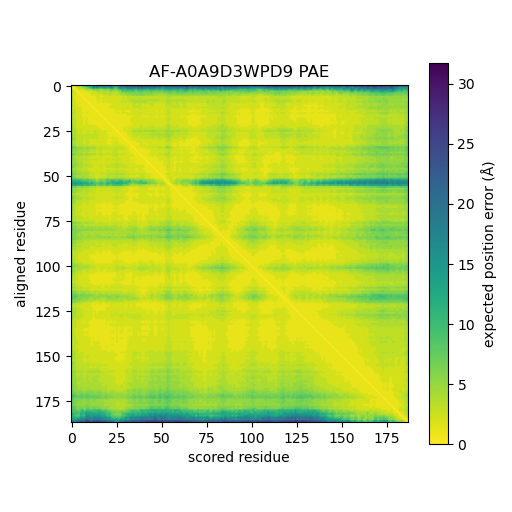
ATOM 618 C C . VAL A 1 78 ? -11.334 -11.482 4.357 1.00 97.75 78 VAL A C 1
ATOM 620 O O . VAL A 1 78 ? -11.104 -11.485 3.144 1.00 97.75 78 VAL A O 1
ATOM 623 N N . PRO A 1 79 ? -12.539 -11.839 4.839 1.00 96.50 79 PRO A N 1
ATOM 624 C CA . PRO A 1 79 ? -13.620 -12.255 3.959 1.00 96.50 79 PRO A CA 1
ATOM 625 C C . PRO A 1 79 ? -14.113 -11.071 3.125 1.00 96.50 79 PRO A C 1
ATOM 627 O O . PRO A 1 79 ? -14.416 -9.997 3.648 1.00 96.50 79 PRO A O 1
ATOM 630 N N . ALA A 1 80 ? -14.231 -11.278 1.817 1.00 96.38 80 ALA A N 1
ATOM 631 C CA . ALA A 1 80 ? -14.771 -10.270 0.921 1.00 96.38 80 ALA A CA 1
ATOM 632 C C . ALA A 1 80 ? -16.304 -10.203 1.009 1.00 96.38 80 ALA A C 1
ATOM 634 O O . ALA A 1 80 ? -16.987 -11.220 1.138 1.00 96.38 80 ALA A O 1
ATOM 635 N N . ASN A 1 81 ? -16.849 -8.990 0.910 1.00 96.56 81 ASN A N 1
ATOM 636 C CA . ASN A 1 81 ? -18.288 -8.754 0.995 1.00 96.56 81 ASN A CA 1
ATOM 637 C C . ASN A 1 81 ? -19.022 -9.141 -0.309 1.00 96.56 81 ASN A C 1
ATOM 639 O O . ASN A 1 81 ? -18.415 -9.335 -1.361 1.00 96.56 81 ASN A O 1
ATOM 643 N N . THR A 1 82 ? -20.351 -9.189 -0.253 1.00 98.06 82 THR A N 1
ATOM 644 C CA . THR A 1 82 ? -21.237 -9.193 -1.422 1.00 98.06 82 THR A CA 1
ATOM 645 C C . THR A 1 82 ? -21.963 -7.852 -1.496 1.00 98.06 82 THR A C 1
ATOM 647 O O . THR A 1 82 ? -22.660 -7.469 -0.560 1.00 98.06 82 THR A O 1
ATOM 650 N N . ILE A 1 83 ? -21.825 -7.131 -2.610 1.00 97.31 83 ILE A N 1
ATOM 651 C CA . ILE A 1 83 ? -22.460 -5.821 -2.822 1.00 97.31 83 ILE A CA 1
ATOM 652 C C . ILE A 1 83 ? -23.465 -5.960 -3.961 1.00 97.31 83 ILE A C 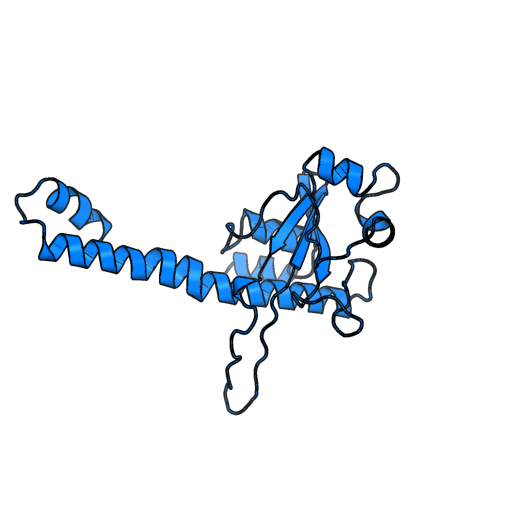1
ATOM 654 O O . ILE A 1 83 ? -23.108 -6.379 -5.058 1.00 97.31 83 ILE A O 1
ATOM 658 N N . ASN A 1 84 ? -24.734 -5.624 -3.704 1.00 96.94 84 ASN A N 1
ATOM 659 C CA . ASN A 1 84 ? -25.830 -5.740 -4.678 1.00 96.94 84 ASN A CA 1
ATOM 660 C C . ASN A 1 84 ? -25.950 -7.145 -5.309 1.00 96.94 84 ASN A C 1
ATOM 662 O O . ASN A 1 84 ? -26.268 -7.276 -6.486 1.00 96.94 84 ASN A O 1
ATOM 666 N N . GLY A 1 85 ? -25.664 -8.194 -4.528 1.00 97.25 85 GLY A N 1
ATOM 667 C CA . GLY A 1 85 ? -25.675 -9.588 -4.989 1.00 97.25 85 GLY A CA 1
ATOM 668 C C . GLY A 1 85 ? -24.413 -10.042 -5.734 1.00 97.25 85 GLY A C 1
ATOM 669 O O . GLY A 1 85 ? -24.336 -11.208 -6.107 1.00 97.25 85 GLY A O 1
ATOM 670 N N . TYR A 1 86 ? -23.415 -9.171 -5.919 1.00 97.69 86 TYR A N 1
ATOM 671 C CA . TYR A 1 86 ? -22.157 -9.505 -6.592 1.00 97.69 86 TYR A CA 1
ATOM 672 C C . TYR A 1 86 ? -21.022 -9.736 -5.595 1.00 97.69 86 TYR A C 1
ATOM 674 O O . TYR A 1 86 ? -20.740 -8.879 -4.748 1.00 97.69 86 TYR A O 1
ATOM 682 N N . GLN A 1 87 ? -20.339 -10.874 -5.738 1.00 98.12 87 GLN A N 1
ATOM 683 C CA . GLN A 1 87 ? -19.146 -11.201 -4.961 1.00 98.12 87 GLN A CA 1
ATOM 684 C C . GLN A 1 87 ? -18.049 -10.163 -5.218 1.00 98.12 87 GLN A C 1
ATOM 686 O O . GLN A 1 87 ? -17.697 -9.893 -6.365 1.00 98.12 87 GLN A O 1
ATOM 691 N N . GLN A 1 88 ? -17.522 -9.579 -4.144 1.00 98.00 88 GLN A N 1
ATOM 692 C CA . GLN A 1 88 ? -16.337 -8.723 -4.188 1.00 98.00 88 GLN A CA 1
ATOM 693 C C . GLN A 1 88 ? -15.086 -9.550 -3.886 1.00 98.00 88 GLN A C 1
ATOM 695 O O . GLN A 1 88 ? -15.178 -10.697 -3.453 1.00 98.00 88 GLN A O 1
ATOM 700 N N . TYR A 1 89 ? -13.906 -8.972 -4.069 1.00 97.56 89 TYR A N 1
ATOM 701 C CA . TYR A 1 89 ? -12.640 -9.659 -3.816 1.00 97.56 89 TYR A CA 1
ATOM 702 C C . TYR A 1 89 ? -11.685 -8.724 -3.082 1.00 97.56 89 TYR A C 1
ATOM 704 O O . TYR A 1 89 ? -11.804 -7.506 -3.196 1.00 97.56 89 TYR A O 1
ATOM 712 N N . ILE A 1 90 ? -10.770 -9.295 -2.303 1.00 98.06 90 ILE A N 1
ATOM 713 C CA . ILE A 1 90 ? -9.746 -8.573 -1.544 1.00 98.06 90 ILE A CA 1
ATOM 714 C C . ILE A 1 90 ? -8.405 -9.234 -1.852 1.00 98.06 90 ILE A C 1
ATOM 716 O O . ILE A 1 90 ? -8.303 -10.459 -1.860 1.00 98.06 90 ILE A O 1
ATOM 720 N N . ALA A 1 91 ? -7.395 -8.409 -2.110 1.00 98.25 91 ALA A N 1
ATOM 721 C CA . ALA A 1 91 ? -6.007 -8.825 -2.247 1.00 98.25 91 ALA A CA 1
ATOM 722 C C . ALA A 1 91 ? -5.224 -8.423 -0.987 1.00 98.25 91 ALA A C 1
ATOM 724 O O . ALA A 1 91 ? -5.590 -7.461 -0.309 1.00 98.25 91 ALA A O 1
ATOM 725 N N . ALA A 1 92 ? -4.115 -9.112 -0.715 1.00 98.69 92 ALA A N 1
ATOM 726 C CA . ALA A 1 92 ? -3.178 -8.772 0.360 1.00 98.69 92 ALA A CA 1
ATOM 727 C C . ALA A 1 92 ? -1.780 -8.515 -0.232 1.00 98.69 92 ALA A C 1
ATOM 729 O O . ALA A 1 92 ? -0.871 -9.329 -0.045 1.00 98.69 92 ALA A O 1
ATOM 730 N N . PRO A 1 93 ? -1.612 -7.429 -1.011 1.00 98.81 93 PRO A N 1
ATOM 731 C CA . PRO A 1 93 ? -0.442 -7.253 -1.852 1.00 98.81 93 PRO A CA 1
ATOM 732 C C . PRO A 1 93 ? 0.849 -6.919 -1.094 1.00 98.81 93 PRO A C 1
ATOM 734 O O . PRO A 1 93 ? 0.840 -6.371 0.008 1.00 98.81 93 PRO A O 1
ATOM 737 N N . LEU A 1 94 ? 1.968 -7.179 -1.764 1.00 98.88 94 LEU A N 1
ATOM 738 C CA . LEU A 1 94 ? 3.302 -6.669 -1.469 1.00 98.88 94 LEU A CA 1
ATOM 739 C C . LEU A 1 94 ? 3.714 -5.755 -2.628 1.00 98.88 94 LEU A C 1
ATOM 741 O O . LEU A 1 94 ? 3.695 -6.178 -3.783 1.00 98.88 94 LEU A O 1
ATOM 745 N N . CYS A 1 95 ? 4.068 -4.505 -2.335 1.00 98.88 95 CYS A N 1
ATOM 746 C CA . CYS A 1 95 ? 4.477 -3.516 -3.331 1.00 98.88 95 CYS A CA 1
ATOM 747 C C . CYS A 1 95 ? 5.896 -3.034 -3.027 1.00 98.88 95 CYS A C 1
ATOM 749 O O . CYS A 1 95 ? 6.123 -2.385 -2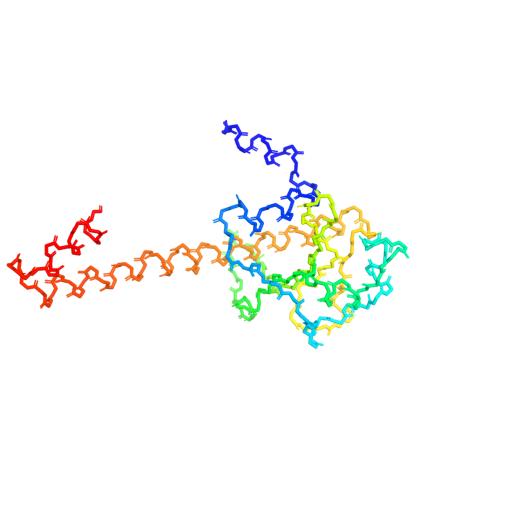.003 1.00 98.88 95 CYS A O 1
ATOM 751 N N . LEU A 1 96 ? 6.838 -3.337 -3.919 1.00 98.88 96 LEU A N 1
ATOM 752 C CA . LEU A 1 96 ? 8.218 -2.866 -3.851 1.00 98.88 96 LEU A CA 1
ATOM 753 C C . LEU A 1 96 ? 8.341 -1.533 -4.588 1.00 98.88 96 LEU A C 1
ATOM 755 O O . LEU A 1 96 ? 7.867 -1.404 -5.719 1.00 98.88 96 LEU A O 1
ATOM 759 N N . LEU A 1 97 ? 8.993 -0.558 -3.965 1.00 98.88 97 LEU A N 1
ATOM 760 C CA . LEU A 1 97 ? 9.234 0.763 -4.535 1.00 98.88 97 LEU A CA 1
ATOM 761 C C . LEU A 1 97 ? 10.721 1.111 -4.508 1.00 98.88 97 LEU A C 1
ATOM 763 O O . LEU A 1 97 ? 11.448 0.687 -3.612 1.00 98.88 97 LEU A O 1
ATOM 767 N N . HIS A 1 98 ? 11.149 1.923 -5.468 1.00 98.56 98 HIS A N 1
ATOM 768 C CA . HIS A 1 98 ? 12.502 2.458 -5.574 1.00 98.56 98 HIS A CA 1
ATOM 769 C C . HIS A 1 98 ? 12.470 3.980 -5.511 1.00 98.56 98 HIS A C 1
ATOM 771 O O . HIS A 1 98 ? 11.696 4.618 -6.224 1.00 98.56 98 HIS A O 1
ATOM 777 N N . LEU A 1 99 ? 13.299 4.554 -4.642 1.00 98.12 99 LEU A N 1
ATOM 778 C CA . LEU A 1 99 ? 13.590 5.980 -4.621 1.00 98.12 99 LEU A CA 1
ATOM 779 C C . LEU A 1 99 ? 14.690 6.266 -5.644 1.00 98.12 99 LEU A C 1
ATOM 781 O O . LEU A 1 99 ? 15.861 5.954 -5.424 1.00 98.12 99 LEU A O 1
ATOM 785 N N . GLN A 1 100 ? 14.298 6.861 -6.762 1.00 95.62 100 GLN A N 1
ATOM 786 C CA . GLN A 1 100 ? 15.205 7.202 -7.846 1.00 95.62 100 GLN A CA 1
ATOM 787 C C . GLN A 1 100 ? 16.094 8.399 -7.475 1.00 95.62 100 GLN A C 1
ATOM 789 O O . GLN A 1 100 ? 15.699 9.241 -6.663 1.00 95.62 100 GLN A O 1
ATOM 794 N N . PRO A 1 101 ? 17.265 8.560 -8.121 1.00 93.69 101 PRO A N 1
ATOM 795 C CA . PRO A 1 101 ? 18.119 9.734 -7.928 1.00 93.69 101 PRO A CA 1
ATOM 796 C C . PRO A 1 101 ? 17.438 11.078 -8.234 1.00 93.69 101 PRO A C 1
ATOM 798 O O . PRO A 1 101 ? 17.882 12.105 -7.727 1.00 93.69 101 PRO A O 1
ATOM 801 N N . SER A 1 102 ? 16.363 11.086 -9.038 1.00 93.94 102 SER A N 1
ATOM 802 C CA . SER A 1 102 ? 15.524 12.271 -9.280 1.00 93.94 102 SER A CA 1
ATOM 803 C C . SER A 1 102 ? 14.755 12.737 -8.034 1.00 93.94 102 SER A C 1
ATOM 805 O O . SER A 1 102 ? 14.242 13.853 -8.018 1.00 93.94 102 SER A O 1
ATOM 807 N N . GLY A 1 103 ? 14.684 11.905 -6.989 1.00 95.56 103 GLY A N 1
ATOM 808 C CA . GLY A 1 103 ? 13.868 12.116 -5.794 1.00 95.56 103 GLY A CA 1
ATOM 809 C C . GLY A 1 103 ? 12.456 11.536 -5.908 1.00 95.56 103 GLY A C 1
ATOM 810 O O . GLY A 1 103 ? 11.671 11.657 -4.969 1.00 95.56 103 GLY A O 1
ATOM 811 N N . GLU A 1 104 ? 12.125 10.901 -7.032 1.00 97.12 104 GLU A N 1
ATOM 812 C CA . GLU A 1 104 ? 10.828 10.268 -7.246 1.00 97.12 104 GLU A CA 1
ATOM 813 C C . GLU A 1 104 ? 10.820 8.846 -6.691 1.00 97.12 104 GLU A C 1
ATOM 815 O O . GLU A 1 104 ? 11.736 8.055 -6.913 1.00 97.12 104 GLU A O 1
ATOM 820 N N . LEU A 1 105 ? 9.758 8.516 -5.965 1.00 98.44 105 LEU A N 1
ATOM 821 C CA . LEU A 1 105 ? 9.496 7.164 -5.503 1.00 98.44 105 LEU A CA 1
ATOM 822 C C . LEU A 1 105 ? 8.571 6.485 -6.514 1.00 98.44 105 LEU A C 1
ATOM 824 O O . LEU A 1 105 ? 7.480 6.995 -6.765 1.00 98.44 105 LEU A O 1
ATOM 828 N N . VAL A 1 106 ? 8.976 5.342 -7.067 1.00 98.69 106 VAL A N 1
ATOM 829 C CA . VAL A 1 106 ? 8.198 4.618 -8.086 1.00 98.69 106 VAL A CA 1
ATOM 830 C C . VAL A 1 106 ? 8.038 3.135 -7.738 1.00 98.69 106 VAL A C 1
ATOM 832 O O . VAL A 1 106 ? 8.950 2.540 -7.163 1.00 98.69 106 VAL A O 1
ATOM 835 N N . PRO A 1 107 ? 6.891 2.507 -8.050 1.00 98.81 107 PRO A N 1
ATOM 836 C CA . PRO A 1 107 ? 6.707 1.065 -7.913 1.00 98.81 107 PRO A CA 1
ATOM 837 C C . PRO A 1 107 ? 7.557 0.293 -8.929 1.00 98.81 107 PRO A C 1
ATOM 839 O O . PRO A 1 107 ? 7.597 0.647 -10.103 1.00 98.81 107 PRO A O 1
ATOM 842 N N . ILE A 1 108 ? 8.205 -0.787 -8.487 1.00 98.75 108 ILE A N 1
ATOM 843 C CA . ILE A 1 108 ? 9.072 -1.620 -9.339 1.00 98.75 108 ILE A CA 1
ATOM 844 C C . ILE A 1 108 ? 8.674 -3.099 -9.375 1.00 98.75 108 ILE A C 1
ATOM 846 O O . ILE A 1 108 ? 9.088 -3.802 -10.291 1.00 98.75 108 ILE A O 1
ATOM 850 N N . ALA A 1 109 ? 7.878 -3.572 -8.412 1.00 98.94 109 ALA A N 1
ATOM 851 C CA . ALA A 1 109 ? 7.318 -4.923 -8.407 1.00 98.94 109 ALA A CA 1
ATOM 852 C C . ALA A 1 109 ? 6.072 -4.997 -7.514 1.00 98.94 109 ALA A C 1
ATOM 854 O O . ALA A 1 109 ? 6.046 -4.393 -6.438 1.00 98.94 109 ALA A O 1
ATOM 855 N N . ILE A 1 110 ? 5.058 -5.762 -7.925 1.00 98.94 110 ILE A N 1
ATOM 856 C CA . ILE A 1 110 ? 3.828 -5.986 -7.151 1.00 98.94 110 ILE A CA 1
ATOM 857 C C . ILE A 1 110 ? 3.467 -7.474 -7.159 1.00 98.94 110 ILE A C 1
ATOM 859 O O . ILE A 1 110 ? 3.286 -8.056 -8.220 1.00 98.94 110 ILE A O 1
ATOM 863 N N . GLN A 1 111 ? 3.275 -8.076 -5.986 1.00 98.88 111 GLN A N 1
ATOM 864 C CA . GLN A 1 111 ? 2.644 -9.395 -5.835 1.00 98.88 111 GLN A CA 1
ATOM 865 C C . GLN A 1 111 ? 1.291 -9.212 -5.146 1.00 98.88 111 GLN A C 1
ATOM 867 O O . GLN A 1 111 ? 1.231 -8.558 -4.111 1.00 98.88 111 GLN A O 1
ATOM 872 N N . LEU A 1 112 ? 0.200 -9.759 -5.692 1.00 98.75 112 LEU A N 1
ATOM 873 C CA . LEU A 1 112 ? -1.159 -9.515 -5.166 1.00 98.75 112 LEU A CA 1
ATOM 874 C C . LEU A 1 112 ? -1.575 -10.443 -4.009 1.00 98.75 112 LEU A C 1
ATOM 876 O O . LEU A 1 112 ? -2.593 -10.202 -3.356 1.00 98.75 112 LEU A O 1
ATOM 880 N N . SER A 1 113 ? -0.782 -11.477 -3.734 1.00 98.06 113 SER A N 1
ATOM 881 C CA . SER A 1 113 ? -0.981 -12.422 -2.634 1.00 98.06 113 SER A CA 1
ATOM 882 C C . SER A 1 113 ? 0.230 -12.448 -1.706 1.00 98.06 113 SER A C 1
ATOM 884 O O . SER A 1 113 ? 1.354 -12.161 -2.113 1.00 98.06 113 SER A O 1
ATOM 886 N N . GLN A 1 114 ? 0.010 -12.874 -0.465 1.00 98.50 114 GLN A N 1
ATOM 887 C CA . GLN A 1 114 ? 1.079 -13.177 0.488 1.00 98.50 114 GLN A CA 1
ATOM 888 C C . GLN A 1 114 ? 1.750 -14.530 0.220 1.00 98.50 114 GLN A C 1
ATOM 890 O O . GLN A 1 114 ? 2.842 -14.770 0.727 1.00 98.50 114 GLN A O 1
ATOM 895 N N . CYS A 1 115 ? 1.122 -15.409 -0.565 1.00 97.88 115 CYS A N 1
ATOM 896 C CA . CYS A 1 115 ? 1.655 -16.725 -0.912 1.00 97.88 115 CYS A CA 1
ATOM 897 C C . CYS A 1 115 ? 2.167 -16.716 -2.363 1.00 97.88 115 CYS A C 1
ATOM 899 O O . CYS A 1 115 ? 1.342 -16.615 -3.276 1.00 97.88 115 CYS A O 1
ATOM 901 N N . PRO A 1 116 ? 3.488 -16.830 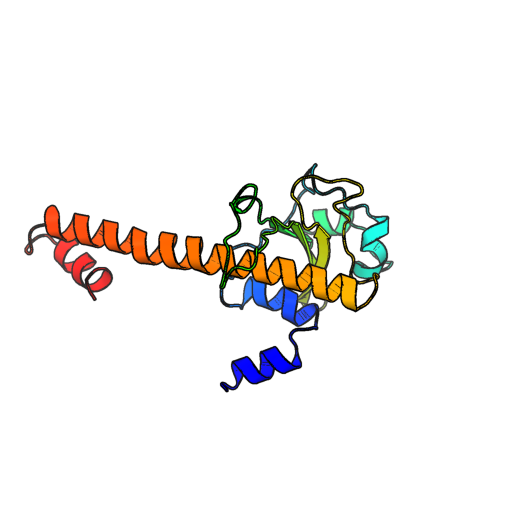-2.604 1.00 97.56 116 PRO A N 1
ATOM 902 C CA . PRO A 1 116 ? 4.028 -16.861 -3.958 1.00 97.56 116 PRO A CA 1
ATOM 903 C C . PRO A 1 116 ? 3.669 -18.175 -4.661 1.00 97.56 116 PRO A C 1
ATOM 905 O O . PRO A 1 116 ? 3.545 -19.226 -4.031 1.00 97.56 116 PRO A O 1
ATOM 908 N N . GLY A 1 117 ? 3.538 -18.132 -5.984 1.00 94.81 117 GLY A N 1
ATOM 909 C CA . GLY A 1 117 ? 3.215 -19.307 -6.787 1.00 94.81 117 GLY A CA 1
ATOM 910 C C . GLY A 1 117 ? 2.825 -18.944 -8.219 1.00 94.81 117 GLY A C 1
ATOM 911 O O . GLY A 1 117 ? 2.724 -17.760 -8.537 1.00 94.81 117 GLY A O 1
ATOM 912 N N . PRO A 1 118 ? 2.581 -19.942 -9.087 1.00 93.62 118 PRO A N 1
ATOM 913 C CA . PRO A 1 118 ? 2.203 -19.705 -10.482 1.00 93.62 118 PRO A CA 1
ATOM 914 C C . PRO A 1 118 ? 0.905 -18.893 -10.623 1.00 93.62 118 PRO A C 1
ATOM 916 O O . PRO A 1 118 ? 0.781 -18.112 -11.560 1.00 93.62 118 PRO A O 1
ATOM 919 N N . ASP A 1 119 ? -0.017 -19.016 -9.662 1.00 95.25 119 ASP A N 1
ATOM 920 C CA . ASP A 1 119 ? -1.286 -18.272 -9.631 1.00 95.25 119 ASP A CA 1
ATOM 921 C C . ASP A 1 119 ? -1.172 -16.888 -8.961 1.00 95.25 119 ASP A C 1
ATOM 923 O O . ASP A 1 119 ? -2.140 -16.132 -8.907 1.00 95.25 119 ASP A O 1
ATOM 927 N N . SER A 1 120 ? 0.008 -16.544 -8.436 1.00 96.44 120 SER A N 1
ATOM 928 C CA . SER A 1 120 ? 0.308 -15.237 -7.848 1.00 96.44 120 SER A CA 1
ATOM 929 C C . SER A 1 120 ? 1.572 -14.663 -8.494 1.00 96.44 120 SER A C 1
ATOM 931 O O . SER A 1 120 ? 2.621 -14.604 -7.840 1.00 96.44 120 SER A O 1
ATOM 933 N N . PRO A 1 121 ? 1.495 -14.247 -9.771 1.00 97.88 121 PRO A N 1
ATOM 934 C CA . PRO A 1 121 ? 2.629 -13.648 -10.452 1.00 97.88 121 PRO A CA 1
ATOM 935 C C . PRO A 1 121 ? 3.072 -12.358 -9.753 1.00 97.88 121 PRO A C 1
ATOM 937 O O . PRO A 1 121 ? 2.296 -11.677 -9.073 1.00 97.88 121 PRO A O 1
ATOM 940 N N . ILE A 1 122 ? 4.343 -12.024 -9.947 1.00 98.81 122 ILE A N 1
ATOM 941 C CA . ILE A 1 122 ? 4.883 -10.713 -9.606 1.00 98.81 122 ILE A CA 1
ATOM 942 C C . ILE A 1 122 ? 4.778 -9.862 -10.867 1.00 98.81 122 ILE A C 1
ATOM 944 O O . ILE A 1 122 ? 5.451 -10.146 -11.854 1.00 98.81 122 ILE A O 1
ATOM 948 N N . PHE A 1 123 ? 3.939 -8.838 -10.805 1.00 98.81 123 PHE A N 1
ATOM 949 C CA . PHE A 1 123 ? 3.755 -7.863 -11.866 1.00 98.81 123 PHE A CA 1
ATOM 950 C C . PHE A 1 123 ? 4.870 -6.820 -11.830 1.00 98.81 123 PHE A C 1
ATOM 952 O O . PHE A 1 123 ? 5.300 -6.394 -10.749 1.00 98.81 123 PHE A O 1
ATOM 959 N N . LEU A 1 124 ? 5.308 -6.393 -13.007 1.00 98.81 124 LEU A N 1
ATOM 960 C CA . LEU A 1 124 ? 6.408 -5.459 -13.218 1.00 98.81 124 LEU A CA 1
ATOM 961 C C . LEU A 1 124 ? 5.959 -4.293 -14.114 1.00 98.81 124 LEU A C 1
ATOM 963 O O . LEU A 1 124 ? 5.078 -4.472 -14.955 1.00 98.81 124 LEU A O 1
ATOM 967 N N . PRO A 1 125 ? 6.603 -3.112 -14.025 1.00 98.50 125 PRO A N 1
ATOM 968 C CA . PRO A 1 125 ? 6.341 -2.005 -14.951 1.00 98.50 125 PRO A CA 1
ATOM 969 C C . PRO A 1 125 ? 6.595 -2.343 -16.430 1.00 98.50 125 PRO A C 1
ATOM 971 O O . PRO A 1 125 ? 6.118 -1.638 -17.313 1.00 98.50 125 PRO A O 1
ATOM 974 N N . SER A 1 126 ? 7.381 -3.391 -16.699 1.00 97.88 126 SER A N 1
ATOM 975 C CA . SER A 1 126 ? 7.695 -3.899 -18.038 1.00 97.88 126 SER A CA 1
ATOM 976 C C . SER A 1 126 ? 6.644 -4.859 -18.608 1.00 97.88 126 SER A C 1
ATOM 978 O O . SER A 1 126 ? 6.752 -5.225 -19.781 1.00 97.88 126 SER A O 1
ATOM 980 N N . ASP A 1 127 ? 5.648 -5.262 -17.812 1.00 98.50 127 ASP A N 1
ATOM 981 C CA . ASP A 1 127 ? 4.514 -6.055 -18.287 1.00 98.50 127 ASP A CA 1
ATOM 982 C C . ASP A 1 127 ? 3.593 -5.221 -19.194 1.00 98.50 127 ASP A C 1
ATOM 984 O O . ASP A 1 127 ? 3.822 -4.037 -19.460 1.00 98.50 127 ASP A O 1
ATOM 988 N N . SER A 1 128 ? 2.524 -5.838 -19.707 1.00 98.31 128 SER A N 1
ATOM 989 C CA . SER A 1 128 ? 1.550 -5.108 -20.516 1.00 98.31 128 SER A CA 1
ATOM 990 C C . SER A 1 128 ? 0.926 -3.950 -19.719 1.00 98.31 128 SER A C 1
ATOM 992 O O . SER A 1 128 ? 0.720 -4.054 -18.507 1.00 98.31 128 SER A O 1
ATOM 994 N N . GLU A 1 129 ? 0.584 -2.849 -20.405 1.00 97.81 129 GLU A N 1
ATOM 995 C CA . GLU A 1 129 ? 0.034 -1.637 -19.769 1.00 97.81 129 GLU A CA 1
ATOM 996 C C . GLU A 1 129 ? -1.112 -1.972 -18.801 1.00 97.81 129 GLU A C 1
ATOM 998 O O . GLU A 1 129 ? -1.166 -1.466 -17.679 1.00 97.81 129 GLU A O 1
ATOM 1003 N N . TRP A 1 130 ? -2.022 -2.852 -19.222 1.00 98.38 130 TRP A N 1
ATOM 1004 C CA . TRP A 1 130 ? -3.209 -3.182 -18.442 1.00 98.38 130 TRP A CA 1
ATOM 1005 C C . TRP A 1 130 ? -2.939 -4.147 -17.291 1.00 98.38 130 TRP A C 1
ATOM 1007 O O . TRP A 1 130 ? -3.594 -4.004 -16.258 1.00 98.38 130 TRP A O 1
ATOM 1017 N N . ASP A 1 131 ? -1.965 -5.051 -17.411 1.00 98.69 131 ASP A N 1
ATOM 1018 C CA . ASP A 1 131 ? -1.551 -5.904 -16.289 1.00 98.69 131 ASP A CA 1
ATOM 1019 C C . ASP A 1 131 ? -0.946 -5.046 -15.172 1.00 98.69 131 ASP A C 1
A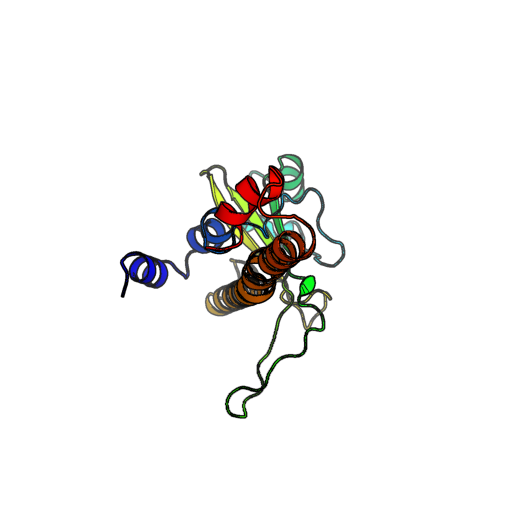TOM 1021 O O . ASP A 1 131 ? -1.335 -5.160 -14.005 1.00 98.69 131 ASP A O 1
ATOM 1025 N N . TRP A 1 132 ? -0.077 -4.097 -15.534 1.00 98.81 132 TRP A N 1
ATOM 1026 C CA . TRP A 1 132 ? 0.545 -3.195 -14.570 1.00 98.81 132 TRP A CA 1
ATOM 1027 C C . TRP A 1 132 ? -0.454 -2.221 -13.932 1.00 98.81 132 TRP A C 1
ATOM 1029 O O . TRP A 1 132 ? -0.471 -2.039 -12.709 1.00 98.81 132 TRP A O 1
ATOM 1039 N N . ILE A 1 133 ? -1.344 -1.621 -14.732 1.00 98.81 133 ILE A N 1
ATOM 1040 C CA . ILE A 1 133 ? -2.417 -0.758 -14.214 1.00 98.81 133 ILE A CA 1
ATOM 1041 C C . ILE A 1 133 ? -3.329 -1.538 -13.259 1.00 98.81 133 ILE A C 1
ATOM 1043 O O . ILE A 1 133 ? -3.703 -1.008 -12.206 1.00 98.81 133 ILE A O 1
ATOM 1047 N N . LEU A 1 134 ? -3.680 -2.784 -13.585 1.00 98.81 134 LEU A N 1
ATOM 1048 C CA . LEU A 1 134 ? -4.526 -3.614 -12.731 1.00 98.81 134 LEU A CA 1
ATOM 1049 C C . LEU A 1 134 ? -3.826 -3.947 -11.407 1.00 98.81 134 LEU A C 1
ATOM 1051 O O . LEU A 1 134 ? -4.432 -3.772 -10.348 1.00 98.81 134 LEU A O 1
ATOM 1055 N N . ALA A 1 135 ? -2.552 -4.344 -11.444 1.00 98.88 135 ALA A N 1
ATOM 1056 C CA . ALA A 1 135 ? -1.766 -4.623 -10.243 1.00 98.88 135 ALA A CA 1
ATOM 1057 C C . ALA A 1 135 ? -1.693 -3.401 -9.309 1.00 98.88 135 ALA A C 1
ATOM 1059 O O . ALA A 1 135 ? -1.997 -3.502 -8.117 1.00 98.88 135 ALA A O 1
ATOM 1060 N N . LYS A 1 136 ? -1.398 -2.212 -9.854 1.00 98.88 136 LYS A N 1
ATOM 1061 C CA . LYS A 1 136 ? -1.420 -0.949 -9.095 1.00 98.88 136 LYS A CA 1
ATOM 1062 C C . LYS A 1 136 ? -2.803 -0.628 -8.531 1.00 98.88 136 LYS A C 1
ATOM 1064 O O . LYS A 1 136 ? -2.916 -0.176 -7.392 1.00 98.88 136 LYS A O 1
ATOM 1069 N N . THR A 1 137 ? -3.863 -0.880 -9.294 1.00 98.88 137 THR A N 1
ATOM 1070 C CA . THR A 1 137 ? -5.241 -0.646 -8.837 1.00 98.88 137 THR A CA 1
ATOM 1071 C C . THR A 1 137 ? -5.578 -1.522 -7.629 1.00 98.88 137 THR A C 1
ATOM 1073 O O . THR A 1 137 ? -6.141 -1.022 -6.657 1.00 98.88 137 THR A O 1
ATOM 1076 N N . TRP A 1 138 ? -5.160 -2.791 -7.628 1.00 98.88 138 TRP A N 1
ATOM 1077 C CA . TRP A 1 138 ? -5.317 -3.678 -6.471 1.00 98.88 138 TRP A CA 1
ATOM 1078 C C . TRP A 1 138 ? -4.539 -3.208 -5.241 1.00 98.88 138 TRP A C 1
ATOM 1080 O O . TRP A 1 138 ? -5.068 -3.280 -4.132 1.00 98.88 138 TRP A O 1
ATOM 1090 N N . VAL A 1 139 ? -3.331 -2.661 -5.416 1.00 98.88 139 VAL A N 1
ATOM 1091 C CA . VAL A 1 139 ? -2.588 -2.034 -4.308 1.00 98.88 139 VAL A CA 1
ATOM 1092 C C . VAL A 1 139 ? -3.329 -0.811 -3.766 1.00 98.88 139 VAL A C 1
ATOM 1094 O O . VAL A 1 139 ? -3.473 -0.681 -2.555 1.00 98.88 139 VAL A O 1
ATOM 1097 N N . ARG A 1 140 ? -3.868 0.063 -4.629 1.00 98.75 140 ARG A N 1
ATOM 1098 C CA . ARG A 1 140 ? -4.673 1.217 -4.180 1.00 98.75 140 ARG A CA 1
ATOM 1099 C C . ARG A 1 140 ? -5.961 0.795 -3.480 1.00 98.75 140 ARG A C 1
ATOM 1101 O O . ARG A 1 140 ? -6.381 1.462 -2.540 1.00 98.75 140 ARG A O 1
ATOM 1108 N N . TYR A 1 141 ? -6.576 -0.303 -3.907 1.00 98.62 141 TYR A N 1
ATOM 1109 C CA . TYR A 1 141 ? -7.750 -0.847 -3.236 1.00 98.62 141 TYR A CA 1
ATOM 1110 C C . TYR A 1 141 ? -7.407 -1.413 -1.850 1.00 98.62 141 TYR A C 1
ATOM 1112 O O . TYR A 1 141 ? -8.097 -1.102 -0.882 1.00 98.62 141 TYR A O 1
ATOM 1120 N N . ALA A 1 142 ? -6.308 -2.162 -1.723 1.00 98.75 142 ALA A N 1
ATOM 1121 C CA . ALA A 1 142 ? -5.799 -2.611 -0.427 1.00 98.75 142 ALA A CA 1
ATOM 1122 C C . ALA A 1 142 ? -5.470 -1.428 0.503 1.00 98.75 142 ALA A C 1
ATOM 1124 O O . ALA A 1 142 ? -5.868 -1.428 1.668 1.00 98.75 142 ALA A O 1
ATOM 1125 N N . GLU A 1 143 ? -4.824 -0.386 -0.029 1.00 98.50 143 GLU A N 1
ATOM 1126 C CA . GLU A 1 143 ? -4.561 0.867 0.684 1.00 98.50 143 GLU A CA 1
ATOM 1127 C C . GLU A 1 143 ? -5.843 1.501 1.215 1.00 98.50 143 GLU A C 1
ATOM 1129 O O . GLU A 1 143 ? -5.909 1.850 2.389 1.00 98.50 143 GLU A O 1
ATOM 1134 N N . PHE A 1 144 ? -6.874 1.612 0.377 1.00 98.50 144 PHE A N 1
ATOM 1135 C CA . PHE A 1 144 ? -8.165 2.163 0.776 1.00 98.50 144 PHE A CA 1
ATOM 1136 C C . PHE A 1 144 ? -8.798 1.372 1.931 1.00 98.50 144 PHE A C 1
ATOM 1138 O O . PHE A 1 144 ? -9.272 1.973 2.894 1.00 98.50 144 PHE A O 1
ATOM 1145 N N . LEU A 1 145 ? -8.767 0.036 1.871 1.00 98.50 145 LEU A N 1
ATOM 1146 C CA . LEU A 1 145 ? -9.318 -0.809 2.934 1.00 98.50 145 LEU A CA 1
ATOM 1147 C C . LEU A 1 145 ? -8.595 -0.595 4.270 1.00 98.50 145 LEU A C 1
ATO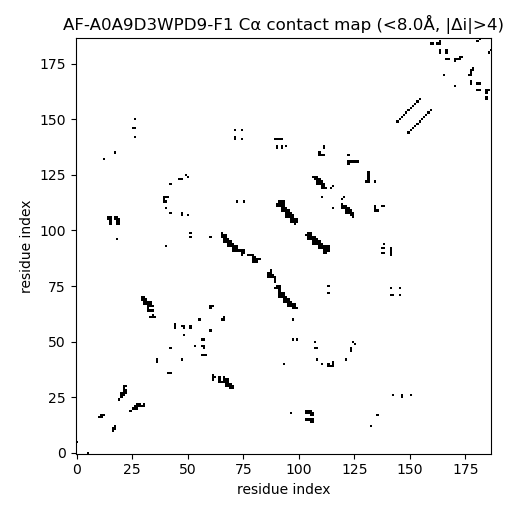M 1149 O O . LEU A 1 145 ? -9.252 -0.442 5.300 1.00 98.50 145 LEU A O 1
ATOM 1153 N N . VAL A 1 146 ? -7.258 -0.561 4.263 1.00 98.62 146 VAL A N 1
ATOM 1154 C CA . VAL A 1 146 ? -6.474 -0.345 5.491 1.00 98.62 146 VAL A CA 1
ATOM 1155 C C . VAL A 1 146 ? -6.616 1.090 5.993 1.00 98.62 146 VAL A C 1
ATOM 1157 O O . VAL A 1 146 ? -6.782 1.292 7.196 1.00 98.62 146 VAL A O 1
ATOM 1160 N N . HIS A 1 147 ? -6.612 2.074 5.093 1.00 98.62 147 HIS A N 1
ATOM 1161 C CA . HIS A 1 147 ? -6.849 3.473 5.427 1.00 98.62 147 HIS A CA 1
ATOM 1162 C C . HIS A 1 147 ? -8.158 3.635 6.193 1.00 98.62 147 HIS A C 1
ATOM 1164 O O . HIS A 1 147 ? -8.137 4.109 7.323 1.00 98.62 147 HIS A O 1
ATOM 1170 N N . GLU A 1 148 ? -9.281 3.211 5.611 1.00 98.56 148 GLU A N 1
ATOM 1171 C CA . GLU A 1 148 ? -10.588 3.463 6.213 1.00 98.56 148 GLU A CA 1
ATOM 1172 C C . GLU A 1 148 ? -10.807 2.646 7.485 1.00 98.56 148 GLU A C 1
ATOM 1174 O O . GLU A 1 148 ? -11.248 3.188 8.497 1.00 98.56 148 GLU A O 1
ATOM 1179 N N . ALA A 1 149 ? -10.496 1.348 7.464 1.00 98.19 149 ALA A N 1
ATOM 1180 C CA . ALA A 1 149 ? -10.819 0.475 8.589 1.00 98.19 149 ALA A CA 1
ATOM 1181 C C . ALA A 1 149 ? -9.842 0.630 9.762 1.00 98.19 149 ALA A C 1
ATOM 1183 O O . ALA A 1 149 ? -10.257 0.588 10.921 1.00 98.19 149 ALA A O 1
ATOM 1184 N N . VAL A 1 150 ? -8.548 0.783 9.475 1.00 98.19 150 VAL A N 1
ATOM 1185 C CA . VAL A 1 150 ? -7.502 0.754 10.500 1.00 98.19 150 VAL A CA 1
ATOM 1186 C C . VAL A 1 150 ? -7.071 2.165 10.848 1.00 98.19 150 VAL A C 1
ATOM 1188 O O . VAL A 1 150 ? -7.305 2.613 11.965 1.00 98.19 150 VAL A O 1
ATOM 1191 N N . SER A 1 151 ? -6.460 2.883 9.914 1.00 98.12 151 SER A N 1
ATOM 1192 C CA . SER A 1 151 ? -5.830 4.164 10.245 1.00 98.12 151 SER A CA 1
ATOM 1193 C C . SER A 1 151 ? -6.843 5.256 10.552 1.00 98.12 151 SER A C 1
ATOM 1195 O O . SER A 1 151 ? -6.635 6.029 11.479 1.00 98.12 151 SER A O 1
ATOM 1197 N N . HIS A 1 152 ? -7.950 5.297 9.818 1.00 98.06 152 HIS A N 1
ATOM 1198 C CA . HIS A 1 152 ? -9.024 6.247 10.033 1.00 98.06 152 HIS A CA 1
ATOM 1199 C C . HIS A 1 152 ? -9.940 5.751 11.155 1.00 98.06 152 HIS A C 1
ATOM 1201 O O . HIS A 1 152 ? -9.868 6.267 12.265 1.00 98.06 152 HIS A O 1
ATOM 1207 N N . LEU A 1 153 ? -10.763 4.725 10.940 1.00 98.44 153 LEU A N 1
ATOM 1208 C CA . LEU A 1 153 ? -11.769 4.337 11.931 1.00 98.44 153 LEU A CA 1
ATOM 1209 C C . LEU A 1 153 ? -11.165 3.869 13.266 1.00 98.44 153 LEU A C 1
ATOM 1211 O O . LEU A 1 153 ? -11.489 4.430 14.311 1.00 98.44 153 LEU A O 1
ATOM 1215 N N . LEU A 1 154 ? -10.308 2.844 13.255 1.00 98.38 154 LEU A N 1
ATOM 1216 C CA . LEU A 1 154 ? -9.788 2.265 14.496 1.00 98.38 154 LEU A CA 1
ATOM 1217 C C . LEU A 1 154 ? -8.823 3.212 15.219 1.00 98.38 154 LEU A C 1
ATOM 1219 O O . LEU A 1 154 ? -9.018 3.490 16.399 1.00 98.38 154 LEU A O 1
ATOM 1223 N N . LEU A 1 155 ? -7.775 3.674 14.534 1.00 97.94 155 LEU A N 1
ATOM 1224 C CA . LEU A 1 155 ? -6.651 4.367 15.167 1.00 97.94 155 LEU A CA 1
ATOM 1225 C C . LEU A 1 155 ? -6.904 5.851 15.450 1.00 97.94 155 LEU A C 1
ATOM 1227 O O . LEU A 1 155 ? -6.139 6.432 16.217 1.00 97.94 155 LEU A O 1
ATOM 1231 N N . THR A 1 156 ? -7.959 6.446 14.884 1.00 95.88 156 THR A N 1
ATOM 1232 C CA . THR A 1 156 ? -8.406 7.793 15.272 1.00 95.88 156 THR A CA 1
ATOM 1233 C C . THR A 1 156 ? -9.716 7.713 16.047 1.00 95.88 156 THR A C 1
ATOM 1235 O O . THR A 1 156 ? -9.691 7.762 17.273 1.00 95.88 156 THR A O 1
ATOM 1238 N N . HIS A 1 157 ? -10.848 7.468 15.382 1.00 97.06 157 HIS A N 1
ATOM 1239 C CA . HIS A 1 157 ? -12.172 7.565 16.011 1.00 97.06 157 HIS A CA 1
ATOM 1240 C C . HIS A 1 157 ? -12.355 6.645 17.223 1.00 97.06 157 HIS A C 1
ATOM 1242 O O . HIS A 1 157 ? -12.709 7.122 18.298 1.00 97.06 157 HIS A O 1
ATOM 1248 N N . LEU A 1 158 ? -12.116 5.336 17.084 1.00 97.94 158 LEU A N 1
ATOM 1249 C CA . LEU A 1 158 ? -12.423 4.385 18.164 1.00 97.94 158 LEU A CA 1
ATOM 1250 C C . LEU A 1 158 ? -11.458 4.502 19.353 1.00 97.94 158 LEU A C 1
ATOM 1252 O O . LEU A 1 158 ? -11.863 4.319 20.504 1.00 97.94 158 LEU A O 1
ATOM 1256 N N . ILE A 1 159 ? -10.184 4.814 19.097 1.00 97.44 159 ILE A N 1
ATOM 1257 C CA . ILE A 1 159 ? -9.213 5.078 20.165 1.00 97.44 159 ILE A CA 1
ATOM 1258 C C . ILE A 1 159 ? -9.556 6.381 20.898 1.00 97.44 159 ILE A C 1
ATOM 1260 O O . ILE A 1 159 ? -9.570 6.394 22.133 1.00 97.44 159 ILE A O 1
ATOM 1264 N N . ASP A 1 160 ? -9.883 7.451 20.173 1.00 95.94 160 ASP A N 1
ATOM 1265 C CA . ASP A 1 160 ? -10.245 8.732 20.784 1.00 95.94 160 ASP A CA 1
ATOM 1266 C C . ASP A 1 160 ? -11.551 8.628 21.585 1.00 95.94 160 ASP A C 1
ATOM 1268 O O . ASP A 1 160 ? -11.636 9.158 22.698 1.00 95.94 160 ASP A O 1
ATOM 1272 N N . GLU A 1 161 ? -12.531 7.853 21.109 1.00 97.00 161 GLU A N 1
ATOM 1273 C CA . GLU A 1 161 ? -13.751 7.543 21.863 1.00 97.00 161 GLU A CA 1
ATOM 1274 C C . GLU A 1 161 ? -13.435 6.826 23.186 1.00 97.00 161 GLU A C 1
ATOM 1276 O O . GLU A 1 161 ? -13.977 7.177 24.242 1.00 97.00 161 GLU A O 1
ATOM 1281 N N . ALA A 1 162 ? -12.514 5.857 23.176 1.00 97.31 162 ALA A N 1
ATOM 1282 C CA . ALA A 1 162 ? -12.098 5.168 24.395 1.00 97.31 162 ALA A CA 1
ATOM 1283 C C . ALA A 1 162 ? -11.471 6.142 25.414 1.00 97.31 162 ALA A C 1
ATOM 1285 O O . ALA A 1 162 ? -11.786 6.079 26.611 1.00 97.31 162 ALA A O 1
ATOM 1286 N N . PHE A 1 163 ? -10.642 7.088 24.956 1.00 96.56 163 PHE A N 1
ATOM 1287 C CA . PHE A 1 163 ? -10.084 8.145 25.807 1.00 96.56 163 PHE A CA 1
ATOM 1288 C C . PHE A 1 163 ? -11.152 9.113 26.326 1.00 96.56 163 PHE A C 1
ATOM 1290 O O . PHE A 1 163 ? -11.102 9.504 27.501 1.00 96.56 163 PHE A O 1
ATOM 1297 N N . ALA A 1 164 ? -12.135 9.472 25.501 1.00 96.69 164 ALA A N 1
ATOM 1298 C CA . ALA A 1 164 ? -13.267 10.301 25.898 1.00 96.69 164 ALA A CA 1
ATOM 1299 C C . ALA A 1 164 ? -14.084 9.642 27.014 1.00 96.69 164 ALA A C 1
ATOM 1301 O O . ALA A 1 164 ? -14.316 10.252 28.064 1.00 96.69 164 ALA A O 1
ATOM 1302 N N . LEU A 1 165 ? -14.445 8.367 26.846 1.00 97.50 165 LEU A N 1
ATOM 1303 C CA . LEU A 1 165 ? -15.201 7.610 27.843 1.00 97.50 165 LEU A CA 1
ATOM 1304 C C . LEU A 1 165 ? -14.421 7.441 29.149 1.00 97.50 165 LEU A C 1
ATOM 1306 O O . LEU A 1 165 ? -14.993 7.614 30.228 1.00 97.50 165 LEU A O 1
ATOM 1310 N N . ALA A 1 166 ? -13.120 7.147 29.083 1.00 97.31 166 ALA A N 1
ATOM 1311 C CA . ALA A 1 166 ? -12.277 7.059 30.273 1.00 97.31 166 ALA A CA 1
ATOM 1312 C C . ALA A 1 166 ? -12.196 8.407 31.008 1.00 97.31 166 ALA A C 1
ATOM 1314 O O . ALA A 1 166 ? -12.374 8.457 32.228 1.00 97.31 166 ALA A O 1
ATOM 1315 N N . THR A 1 167 ? -12.011 9.503 30.266 1.00 96.50 167 THR A N 1
ATOM 1316 C CA . THR A 1 167 ? -11.954 10.864 30.817 1.00 96.50 167 THR A CA 1
ATOM 1317 C C . THR A 1 167 ? -13.254 11.222 31.534 1.00 96.50 167 THR A C 1
ATOM 1319 O O . THR A 1 167 ? -13.218 11.620 32.696 1.00 96.50 167 THR A O 1
ATOM 1322 N N . LEU A 1 168 ? -14.406 11.026 30.883 1.00 96.56 168 LEU A N 1
ATOM 1323 C CA . LEU A 1 168 ? -15.720 11.353 31.445 1.00 96.56 168 LEU A CA 1
ATOM 1324 C C . LEU A 1 168 ? -16.072 10.516 32.678 1.00 96.56 168 LEU A C 1
ATOM 1326 O O . LEU A 1 168 ? -16.720 11.011 33.598 1.00 96.56 168 LEU A O 1
ATOM 1330 N N . ARG A 1 169 ? -15.679 9.238 32.694 1.00 97.56 169 ARG A N 1
ATOM 1331 C CA . ARG A 1 169 ? -16.072 8.301 33.755 1.00 97.56 169 ARG A CA 1
ATOM 1332 C C . ARG A 1 169 ? -15.157 8.344 34.971 1.00 97.56 169 ARG A C 1
ATOM 1334 O O . ARG A 1 169 ? -15.621 8.016 36.058 1.00 97.56 169 ARG A O 1
ATOM 1341 N N . GLN A 1 170 ? -13.878 8.673 34.790 1.00 98.06 170 GLN A N 1
ATOM 1342 C CA . GLN A 1 170 ? -12.865 8.502 35.839 1.00 98.06 170 GLN A CA 1
ATOM 1343 C C . GLN A 1 170 ? -12.240 9.811 36.324 1.00 98.06 170 GLN A C 1
ATOM 1345 O O . GLN A 1 170 ? -11.637 9.823 37.396 1.00 98.06 170 GLN A O 1
ATOM 1350 N N . LEU A 1 171 ? -12.376 10.917 35.585 1.00 97.56 171 LEU A N 1
ATOM 1351 C CA . LEU A 1 171 ? -11.778 12.193 35.971 1.00 97.56 171 LEU A CA 1
ATOM 1352 C C . LEU A 1 171 ? -12.868 13.215 36.329 1.00 97.56 171 LEU A C 1
ATOM 1354 O O . LEU A 1 171 ? -13.673 13.577 35.474 1.00 97.56 171 LEU A O 1
ATOM 1358 N N . PRO A 1 172 ? -12.912 13.731 37.571 1.00 96.88 172 PRO A N 1
ATOM 1359 C CA . PRO A 1 172 ? -13.869 14.775 37.925 1.00 96.88 172 PRO A CA 1
ATOM 1360 C C . PRO A 1 172 ? -13.539 16.091 37.204 1.00 96.88 172 PRO A C 1
ATOM 1362 O O . PRO A 1 172 ? -12.380 16.375 36.911 1.00 96.88 172 PRO A O 1
ATOM 1365 N N . MET A 1 173 ? -14.537 16.959 36.995 1.00 96.12 173 MET A N 1
ATOM 1366 C CA . MET A 1 173 ? -14.378 18.222 36.241 1.00 96.12 173 MET A CA 1
ATOM 1367 C C . MET A 1 173 ? -13.320 19.194 36.806 1.00 96.12 173 MET A C 1
ATOM 1369 O O . MET A 1 173 ? -12.818 20.085 36.106 1.00 96.12 173 MET A O 1
ATOM 1373 N N . CYS A 1 174 ? -12.991 19.074 38.095 1.00 97.06 174 CYS A N 1
ATOM 1374 C CA . CYS A 1 174 ? -11.930 19.852 38.731 1.00 97.06 174 CYS A CA 1
ATOM 1375 C C . CYS A 1 174 ? -10.524 19.292 38.458 1.00 97.06 174 CYS A C 1
ATOM 1377 O O . CYS A 1 174 ? -9.556 20.037 38.604 1.00 97.06 174 CYS A O 1
ATOM 1379 N N . HIS A 1 175 ? -10.405 18.033 38.025 1.00 97.88 175 HIS A N 1
ATOM 1380 C CA . HIS A 1 175 ? -9.130 17.374 37.780 1.00 97.88 175 HIS A CA 1
ATOM 1381 C C . HIS A 1 175 ? -8.378 18.047 36.617 1.00 97.88 175 HIS A C 1
ATOM 1383 O O . HIS A 1 175 ? -8.968 18.249 35.551 1.00 97.88 175 HIS A O 1
ATOM 1389 N N . PRO A 1 176 ? -7.076 18.361 36.755 1.00 97.31 176 PRO A N 1
ATOM 1390 C CA . PRO A 1 176 ? -6.307 19.017 35.695 1.00 97.31 176 PRO A CA 1
ATOM 1391 C C . PRO A 1 176 ? -6.330 18.259 34.360 1.00 97.31 176 PRO A C 1
ATOM 1393 O O . PRO A 1 176 ? -6.539 18.872 33.316 1.00 97.31 176 PRO A O 1
ATOM 1396 N N . LEU A 1 177 ? -6.213 16.924 34.392 1.00 96.50 177 LEU A N 1
ATOM 1397 C CA . LEU A 1 177 ? -6.306 16.100 33.178 1.00 96.50 177 LEU A CA 1
ATOM 1398 C C . LEU A 1 177 ? -7.694 16.147 32.530 1.00 96.50 177 LEU A C 1
ATOM 1400 O O . LEU A 1 177 ? -7.770 16.175 31.311 1.00 96.50 177 LEU A O 1
ATOM 1404 N N . PHE A 1 178 ? -8.785 16.258 33.300 1.00 96.88 178 PHE A N 1
ATOM 1405 C CA . PHE A 1 178 ? -10.108 16.456 32.702 1.00 96.88 178 PHE A CA 1
ATOM 1406 C C . PHE A 1 178 ? -10.149 17.777 31.928 1.00 96.88 178 PHE A C 1
ATOM 1408 O O . PHE A 1 178 ? -10.604 17.817 30.790 1.00 96.88 178 PHE A O 1
ATOM 1415 N N . LYS A 1 179 ? -9.634 18.867 32.514 1.00 95.06 179 LYS A N 1
ATOM 1416 C CA . LYS A 1 179 ? -9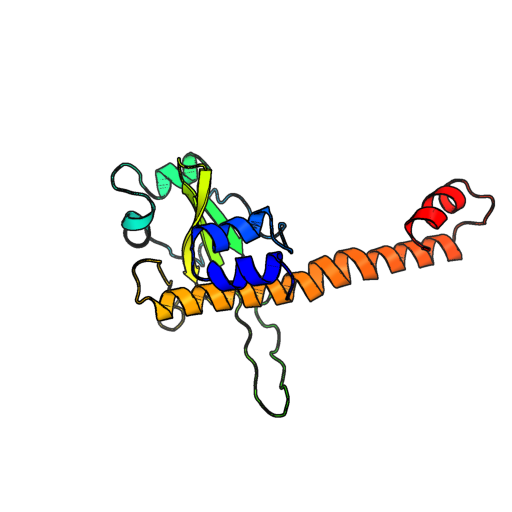.620 20.196 31.873 1.00 95.06 179 LYS A CA 1
ATOM 1417 C C . LYS A 1 179 ? -8.784 20.235 30.592 1.00 95.06 179 LYS A C 1
ATOM 1419 O O . LYS A 1 179 ? -9.125 20.994 29.687 1.00 95.06 179 LYS A O 1
ATOM 1424 N N . LEU A 1 180 ? -7.704 19.454 30.539 1.00 95.25 180 LEU A N 1
ATOM 1425 C CA . LEU A 1 180 ? -6.861 19.313 29.354 1.00 95.25 180 LEU A CA 1
ATOM 1426 C C . LEU A 1 180 ? -7.541 18.433 28.297 1.00 95.25 180 LEU A C 1
ATOM 1428 O O . LEU A 1 180 ? -7.790 18.896 27.188 1.00 95.25 180 LEU A O 1
ATOM 1432 N N . SER A 1 181 ? -7.886 17.195 28.653 1.00 90.50 181 SER A N 1
ATOM 1433 C CA . SER A 1 181 ? -8.394 16.191 27.716 1.00 90.50 181 SER A CA 1
ATOM 1434 C C . SER A 1 181 ? -9.777 16.534 27.171 1.00 90.50 181 SER A C 1
ATOM 1436 O O . SER A 1 181 ? -10.018 16.327 25.990 1.00 90.50 181 SER A O 1
ATOM 1438 N N . SER A 1 182 ? -10.668 17.134 27.969 1.00 86.88 182 SER A N 1
ATOM 1439 C CA . SER A 1 182 ? -12.018 17.524 27.511 1.00 86.88 182 SER A CA 1
ATOM 1440 C C . SER A 1 182 ? -12.024 18.491 26.325 1.00 86.88 182 SER A C 1
ATOM 1442 O O . SER A 1 182 ? -13.014 18.564 25.610 1.00 86.88 182 SER A O 1
ATOM 1444 N N . ARG A 1 183 ? -10.933 19.225 26.084 1.00 86.75 183 ARG A N 1
ATOM 1445 C CA . ARG A 1 183 ? -10.803 20.098 24.907 1.00 86.75 183 ARG A CA 1
ATOM 1446 C C . ARG A 1 183 ? -10.368 19.356 23.645 1.00 86.75 183 ARG A C 1
ATOM 1448 O O . ARG A 1 183 ? -10.455 19.933 22.573 1.00 86.75 183 ARG A O 1
ATOM 1455 N N . ILE A 1 184 ? -9.853 18.140 23.800 1.00 83.56 184 ILE A N 1
ATOM 1456 C CA . ILE A 1 184 ? -9.235 17.341 22.740 1.00 83.56 184 ILE A CA 1
ATOM 1457 C C . ILE A 1 184 ? -10.182 16.221 22.306 1.00 83.56 184 ILE A C 1
ATOM 1459 O O . ILE A 1 184 ? -10.350 16.012 21.117 1.00 83.56 184 ILE A O 1
ATOM 1463 N N . VAL A 1 185 ? -10.817 15.527 23.259 1.00 82.94 185 VAL A N 1
ATOM 1464 C CA . VAL A 1 185 ? -11.579 14.292 22.981 1.00 82.94 185 VAL A CA 1
ATOM 1465 C C . VAL A 1 185 ? -13.103 14.450 23.067 1.00 82.94 185 VAL A C 1
ATOM 1467 O O . VAL A 1 185 ? -13.821 13.471 22.910 1.00 82.94 185 VAL A O 1
ATOM 1470 N N . LEU A 1 186 ? -13.619 15.647 23.382 1.00 75.19 186 LEU A N 1
ATOM 1471 C CA . LEU A 1 186 ? -15.067 15.913 23.516 1.00 75.19 186 LEU A CA 1
ATOM 1472 C C . LEU A 1 186 ? -15.585 17.013 22.566 1.00 75.19 186 LEU A C 1
ATOM 1474 O O . LEU A 1 186 ? -16.649 17.579 22.826 1.00 75.19 186 LEU A O 1
ATOM 1478 N N . GLN A 1 187 ? -14.830 17.352 21.517 1.00 61.56 187 GLN A N 1
ATOM 1479 C CA . GLN A 1 187 ? -15.263 18.240 20.427 1.00 61.56 187 GLN A CA 1
ATOM 1480 C C . GLN A 1 187 ? -15.585 17.411 19.190 1.00 61.56 187 GLN A C 1
ATOM 1482 O O . GLN A 1 187 ? -16.559 17.782 18.500 1.00 61.56 187 GLN A O 1
#